Protein AF-M3GSP9-F1 (afdb_monomer)

Sequence (242 aa):
MKAAGYDTSGLEKFVNDYRNQSKPGYGNSNQTGSPIVVTGSRTQTLGERASSIFGSVVDGAKGLWNRATGGTSSHSPIELVFKPKSSGYTDANGNYYEQFGGKVQVVDINSDANPTYWNDKKFNQHHGGENYKADISAKGGSYGPGVPFKVLKAGLEEGFGGVVVVAPNGDESKGIKIGHFTRINSTIYNAVKSGILLPAGTPLGFADSKIGYSSGPHFHIVKDKKAGDSNNEQNLKWLQGE

Foldseek 3Di:
DDDDDDDCVVVVVVVCCVVPPPDPPDDDPPDPPDDPPPPPDDPDDPVVVPPPPDDDDDPVVVVVCCVVLPHDDPDDWDKAWFDAPDQFDADPVRDTFGADTDIATADADPDDFDLCQLVPDDFDQDVPRAQLKGKAALPPAAWFASAWWAWQDFAQDAQFGTKTWIFFVDNLQLIKIKGQFNYAYNSSHSRNVVRDTDGRRHGGGGRQFDHGRDPTRIIMMAHPPPRPPDGRVSNSVVSSRD

Radius of gyration: 25.09 Å; Cα contacts (8 Å, |Δi|>4): 464; chains: 1; bounding box: 82×39×74 Å

Structure (mmCIF, N/CA/C/O backbone):
data_AF-M3GSP9-F1
#
_entry.id   AF-M3GSP9-F1
#
loop_
_atom_site.group_PDB
_atom_site.id
_atom_site.type_symbol
_atom_site.label_atom_id
_atom_site.label_alt_id
_atom_site.label_comp_id
_atom_site.label_asym_id
_atom_site.label_entity_id
_atom_site.label_seq_id
_atom_site.pdbx_PDB_ins_code
_atom_site.Cartn_x
_atom_site.Cartn_y
_atom_site.Cartn_z
_atom_site.occupancy
_atom_site.B_iso_or_equiv
_atom_site.auth_seq_id
_atom_site.auth_comp_id
_atom_site.auth_asym_id
_atom_site.auth_atom_id
_atom_site.pdbx_PDB_model_num
ATOM 1 N N . MET A 1 1 ? -38.233 -23.448 55.448 1.00 39.53 1 MET A N 1
ATOM 2 C CA . MET A 1 1 ? -37.354 -23.046 54.328 1.00 39.53 1 MET A CA 1
ATOM 3 C C . MET A 1 1 ? -38.004 -21.855 53.636 1.00 39.53 1 MET A C 1
ATOM 5 O O . MET A 1 1 ? -39.175 -21.958 53.303 1.00 39.53 1 MET A O 1
ATOM 9 N N . LYS A 1 2 ? -37.319 -20.709 53.516 1.00 37.47 2 LYS A N 1
ATOM 10 C CA . LYS A 1 2 ? -37.834 -19.527 52.799 1.00 37.47 2 LYS A CA 1
ATOM 11 C C . LYS A 1 2 ? -37.430 -19.644 51.327 1.00 37.47 2 LYS A C 1
ATOM 13 O O . LYS A 1 2 ? -36.242 -19.762 51.049 1.00 37.47 2 LYS A O 1
ATOM 18 N N . ALA A 1 3 ? -38.402 -19.644 50.417 1.00 43.59 3 ALA A N 1
ATOM 19 C CA . ALA A 1 3 ? -38.151 -19.577 48.981 1.00 43.59 3 ALA A CA 1
ATOM 20 C C . ALA A 1 3 ? -37.688 -18.157 48.618 1.00 43.59 3 ALA A C 1
ATOM 22 O O . ALA A 1 3 ? -38.377 -17.184 48.924 1.00 43.59 3 ALA A O 1
ATOM 23 N N . ALA A 1 4 ? -36.509 -18.038 48.010 1.00 47.56 4 ALA A N 1
ATOM 24 C CA . ALA A 1 4 ? -36.016 -16.789 47.446 1.00 47.56 4 ALA A CA 1
ATOM 25 C C . ALA A 1 4 ? -36.746 -16.536 46.118 1.00 47.56 4 ALA A C 1
ATOM 27 O O . ALA A 1 4 ? -36.418 -17.141 45.100 1.00 47.56 4 ALA A O 1
ATOM 28 N N . GLY A 1 5 ? -37.786 -15.701 46.146 1.00 51.12 5 GLY A N 1
ATOM 29 C CA . GLY A 1 5 ? -38.430 -15.202 44.933 1.00 51.12 5 GLY A CA 1
ATOM 30 C C . GLY A 1 5 ? -37.536 -14.152 44.280 1.00 51.12 5 GLY A C 1
ATOM 31 O O . GLY A 1 5 ? -37.205 -13.153 44.914 1.00 51.12 5 GLY A O 1
ATOM 32 N N . TYR A 1 6 ? -37.117 -14.395 43.040 1.00 50.81 6 TYR A N 1
ATOM 33 C CA . TYR A 1 6 ? -36.438 -13.394 42.222 1.00 50.81 6 TYR A CA 1
ATOM 34 C C . TYR A 1 6 ? -37.451 -12.328 41.782 1.00 50.81 6 TYR A C 1
ATOM 36 O O . TYR A 1 6 ? -38.537 -12.664 41.313 1.00 50.81 6 TYR A O 1
ATOM 44 N N . ASP A 1 7 ? -37.097 -11.054 41.940 1.00 57.03 7 ASP A N 1
ATOM 45 C CA . ASP A 1 7 ? -37.902 -9.910 41.508 1.00 57.03 7 ASP A CA 1
ATOM 46 C C . ASP A 1 7 ? -37.868 -9.783 39.973 1.00 57.03 7 ASP A C 1
ATOM 48 O O . ASP A 1 7 ? -36.855 -9.404 39.383 1.00 57.03 7 ASP A O 1
ATOM 52 N N . THR A 1 8 ? -38.972 -10.139 39.310 1.00 54.66 8 THR A N 1
ATOM 53 C CA . THR A 1 8 ? -39.138 -10.060 37.848 1.00 54.66 8 THR A CA 1
ATOM 54 C C . THR A 1 8 ? -39.720 -8.725 37.378 1.00 54.66 8 THR A C 1
ATOM 56 O O . THR A 1 8 ? -39.899 -8.531 36.172 1.00 54.66 8 THR A O 1
ATOM 59 N N . SER A 1 9 ? -39.982 -7.777 38.288 1.00 56.78 9 SER A N 1
ATOM 60 C CA . SER A 1 9 ? -40.656 -6.509 37.969 1.00 56.78 9 SER A CA 1
ATOM 61 C C . SER A 1 9 ? -39.898 -5.672 36.931 1.00 56.78 9 SER A C 1
ATOM 63 O O . SER A 1 9 ? -40.511 -5.024 36.080 1.00 56.78 9 SER A O 1
ATOM 65 N N . GLY A 1 10 ? -38.562 -5.747 36.922 1.00 59.78 10 GLY A N 1
ATOM 66 C CA . GLY A 1 10 ? -37.721 -5.081 35.923 1.00 59.78 10 GLY A CA 1
ATOM 67 C C . GLY A 1 10 ? -37.901 -5.624 34.499 1.00 59.78 10 GLY A C 1
ATOM 68 O O . GLY A 1 10 ? -37.885 -4.851 33.540 1.00 59.78 10 GLY A O 1
ATOM 69 N N . LEU A 1 11 ? -38.130 -6.934 34.351 1.00 56.22 11 LEU A N 1
ATOM 70 C CA . LEU A 1 11 ? -38.358 -7.580 33.052 1.00 56.22 11 LEU A CA 1
ATOM 71 C C . LEU A 1 11 ? -39.763 -7.285 32.522 1.00 56.22 11 LEU A C 1
ATOM 73 O O . LEU A 1 11 ? -39.928 -6.971 31.344 1.00 56.22 11 LEU A O 1
ATOM 77 N N . GLU A 1 12 ? -40.770 -7.325 33.392 1.00 54.41 12 GLU A N 1
ATOM 78 C CA . GLU A 1 12 ? -42.150 -7.002 33.020 1.00 54.41 12 GLU A CA 1
A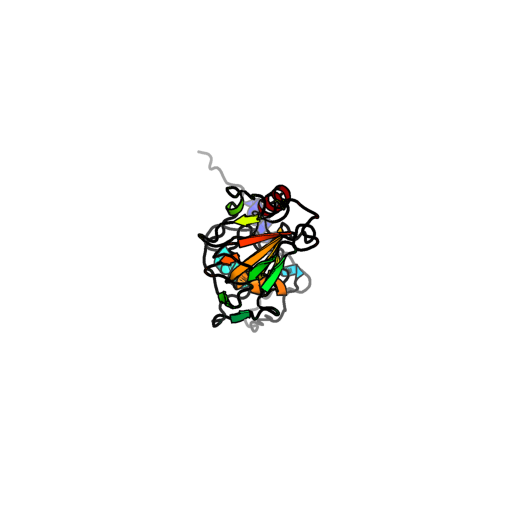TOM 79 C C . GLU A 1 12 ? -42.296 -5.534 32.612 1.00 54.41 12 GLU A C 1
ATOM 81 O O . GLU A 1 12 ? -42.949 -5.227 31.611 1.00 54.41 12 GLU A O 1
ATOM 86 N N . LYS A 1 13 ? -41.615 -4.626 33.322 1.00 54.72 13 LYS A N 1
ATOM 87 C CA . LYS A 1 13 ? -41.572 -3.207 32.964 1.00 54.72 13 LYS A CA 1
ATOM 88 C C . LYS A 1 13 ? -40.898 -2.984 31.608 1.00 54.72 13 LYS A C 1
ATOM 90 O O . LYS A 1 13 ? -41.432 -2.242 30.792 1.00 54.72 13 LYS A O 1
ATOM 95 N N . PHE A 1 14 ? -39.783 -3.662 31.329 1.00 58.56 14 PHE A N 1
ATOM 96 C CA . PHE A 1 14 ? -39.099 -3.563 30.035 1.00 58.56 14 PHE A CA 1
ATOM 97 C C . PHE A 1 14 ? -39.974 -4.048 28.867 1.00 58.56 14 PHE A C 1
ATOM 99 O O . PHE A 1 14 ? -40.063 -3.380 27.837 1.00 58.56 14 PHE A O 1
ATOM 106 N N . VAL A 1 15 ? -40.664 -5.181 29.028 1.00 61.06 15 VAL A N 1
ATOM 107 C CA . VAL A 1 15 ? -41.560 -5.736 27.996 1.00 61.06 15 VAL A CA 1
ATOM 108 C C . VAL A 1 15 ? -42.771 -4.831 27.757 1.00 61.06 15 VAL A C 1
ATOM 110 O O . VAL A 1 15 ? -43.179 -4.640 26.607 1.00 61.06 15 VAL A O 1
ATOM 113 N N . ASN A 1 16 ? -43.330 -4.248 28.819 1.00 57.00 16 ASN A N 1
ATOM 114 C CA . ASN A 1 16 ? -44.443 -3.308 28.707 1.00 57.00 16 ASN A CA 1
ATOM 115 C C . ASN A 1 16 ? -44.016 -1.989 28.054 1.00 57.00 16 ASN A C 1
ATOM 117 O O . ASN A 1 16 ? -44.705 -1.525 27.147 1.00 57.00 16 ASN A O 1
ATOM 121 N N . ASP A 1 17 ? -42.865 -1.431 28.432 1.00 61.97 17 ASP A N 1
ATOM 122 C CA . ASP A 1 17 ? -42.316 -0.221 27.811 1.00 61.97 17 ASP A CA 1
ATOM 123 C C . ASP A 1 17 ? -41.992 -0.460 26.322 1.00 61.97 17 ASP A C 1
ATOM 125 O O . ASP A 1 17 ? -42.199 0.423 25.493 1.00 61.97 17 ASP A O 1
ATOM 129 N N . TYR A 1 18 ? -41.555 -1.670 25.950 1.00 58.91 18 TYR A N 1
ATOM 130 C CA . TYR A 1 18 ? -41.315 -2.050 24.555 1.00 58.91 18 TYR A CA 1
ATOM 131 C C . TYR A 1 18 ? -42.612 -2.183 23.738 1.00 58.91 18 TYR A C 1
ATOM 133 O O . TYR A 1 18 ? -42.695 -1.650 22.632 1.00 58.91 18 TYR A O 1
ATOM 141 N N . ARG A 1 19 ? -43.649 -2.850 24.271 1.00 56.59 19 ARG A N 1
ATOM 142 C CA . ARG A 1 19 ? -44.959 -2.967 23.593 1.00 56.59 19 ARG A CA 1
ATOM 143 C C . ARG A 1 19 ? -45.682 -1.631 23.459 1.00 56.59 19 ARG A C 1
ATOM 145 O O . ARG A 1 19 ? -46.373 -1.420 22.467 1.00 56.59 19 ARG A O 1
ATOM 152 N N . ASN A 1 20 ? -45.537 -0.754 24.449 1.00 53.97 20 ASN A N 1
ATOM 153 C CA . ASN A 1 20 ? -46.278 0.501 24.530 1.00 53.97 20 ASN A CA 1
ATOM 154 C C . ASN A 1 20 ? -45.524 1.697 23.932 1.00 53.97 20 ASN A C 1
ATOM 156 O O . ASN A 1 20 ? -46.006 2.824 24.029 1.00 53.97 20 ASN A O 1
ATOM 160 N N . GLN A 1 21 ? -44.377 1.487 23.272 1.00 53.28 21 GLN A N 1
ATOM 161 C CA . GLN A 1 21 ? -43.744 2.516 22.444 1.00 53.28 21 GLN A CA 1
ATOM 162 C C . GLN A 1 21 ? -44.578 2.779 21.181 1.00 53.28 21 GLN A C 1
ATOM 164 O O . GLN A 1 21 ? -44.255 2.355 20.072 1.00 53.28 21 GLN A O 1
ATOM 169 N N . SER A 1 22 ? -45.660 3.536 21.341 1.00 46.03 22 SER A N 1
ATOM 170 C CA . SER A 1 22 ? -46.414 4.134 20.247 1.00 46.03 22 SER A CA 1
ATOM 171 C C . SER A 1 22 ? -45.600 5.278 19.635 1.00 46.03 22 SER A C 1
ATOM 173 O O . SER A 1 22 ? -45.752 6.444 20.002 1.00 46.03 22 SER A O 1
ATOM 175 N N . LYS A 1 23 ? -44.697 4.952 18.705 1.00 45.38 23 LYS A N 1
ATOM 176 C CA . LYS A 1 23 ? -44.127 5.945 17.784 1.00 45.38 23 LYS A CA 1
ATOM 177 C C . LYS A 1 23 ? -45.212 6.395 16.793 1.00 45.38 23 LYS A C 1
ATOM 179 O O . LYS A 1 23 ? -46.005 5.555 16.357 1.00 45.38 23 LYS A O 1
ATOM 184 N N . PRO A 1 24 ? -45.238 7.672 16.369 1.00 36.19 24 PRO A N 1
ATOM 185 C CA . PRO A 1 24 ? -46.137 8.114 15.309 1.00 36.19 24 PRO A CA 1
ATOM 186 C C . PRO A 1 24 ? -45.870 7.294 14.038 1.00 36.19 24 PRO A C 1
ATOM 188 O O . PRO A 1 24 ? -44.757 7.311 13.512 1.00 36.19 24 PRO A O 1
ATOM 191 N N . GLY A 1 25 ? -46.875 6.546 13.575 1.00 42.47 25 GLY A N 1
ATOM 192 C CA . GLY A 1 25 ? -46.812 5.757 12.338 1.00 42.47 25 GLY A CA 1
ATOM 193 C C . GLY A 1 25 ? -46.800 4.230 12.486 1.00 42.47 25 GLY A C 1
ATOM 194 O O . GLY A 1 25 ? -46.726 3.552 11.466 1.00 42.47 25 GLY A O 1
ATOM 195 N N . TYR A 1 26 ? -46.908 3.672 13.696 1.00 38.25 26 TYR A N 1
ATOM 196 C CA . TYR A 1 26 ? -47.112 2.229 13.898 1.00 38.25 26 TYR A CA 1
ATOM 197 C C . TYR A 1 26 ? -48.491 1.960 14.512 1.00 38.25 26 TYR A C 1
ATOM 199 O O . TYR A 1 26 ? -48.712 2.184 15.699 1.00 38.25 26 TYR A O 1
ATOM 207 N N . GLY A 1 27 ? -49.434 1.497 13.689 1.00 39.16 27 GLY A N 1
ATOM 208 C CA . GLY A 1 27 ? -50.721 0.982 14.154 1.00 39.16 27 GLY A CA 1
ATOM 209 C C . GLY A 1 27 ? -50.569 -0.449 14.669 1.00 39.16 27 GLY A C 1
ATOM 210 O O . GLY A 1 27 ? -49.966 -1.289 14.002 1.00 39.16 27 GLY A O 1
ATOM 211 N N . ASN A 1 28 ? -51.107 -0.730 15.854 1.00 37.03 28 ASN A N 1
ATOM 212 C CA . ASN A 1 28 ? -51.127 -2.073 16.423 1.00 37.03 28 ASN A CA 1
ATOM 213 C C . ASN A 1 28 ? -52.167 -2.930 15.675 1.00 37.03 28 ASN A C 1
ATOM 215 O O . ASN A 1 28 ? -53.371 -2.713 15.797 1.00 37.03 28 ASN A O 1
ATOM 219 N N . SER A 1 29 ? -51.699 -3.872 14.857 1.00 39.41 29 SER A N 1
ATOM 220 C CA . SER A 1 29 ? -52.535 -4.775 14.061 1.00 39.41 29 SER A CA 1
ATOM 221 C C . SER A 1 29 ? -52.906 -6.014 14.880 1.00 39.41 29 SER A C 1
ATOM 223 O O . SER A 1 29 ? -52.264 -7.054 14.758 1.00 39.41 29 SER A O 1
ATOM 225 N N . ASN A 1 30 ? -53.967 -5.922 15.681 1.00 40.38 30 ASN A N 1
ATOM 226 C CA . ASN A 1 30 ? -54.631 -7.089 16.276 1.00 40.38 30 ASN A CA 1
ATOM 227 C C . ASN A 1 30 ? -56.059 -7.236 15.727 1.00 40.38 30 ASN A C 1
ATOM 229 O O . ASN A 1 30 ? -57.038 -7.253 16.469 1.00 40.38 30 ASN A O 1
ATOM 233 N N . GLN A 1 31 ? -56.181 -7.343 14.402 1.00 34.12 31 GLN A N 1
ATOM 234 C CA . GLN A 1 31 ? -57.407 -7.809 13.757 1.00 34.12 31 GLN A CA 1
ATOM 235 C C . GLN A 1 31 ? -57.098 -9.019 12.878 1.00 34.12 31 GLN A C 1
ATOM 237 O O . GLN A 1 31 ? -56.351 -8.935 11.903 1.00 34.12 31 GLN A O 1
ATOM 242 N N . THR A 1 32 ? -57.685 -10.156 13.243 1.00 35.09 32 THR A N 1
ATOM 243 C CA . THR A 1 32 ? -57.715 -11.367 12.424 1.00 35.09 32 THR A CA 1
ATOM 244 C C . THR A 1 32 ? -58.412 -11.051 11.098 1.00 35.09 32 THR A C 1
ATOM 246 O O . THR A 1 32 ? -59.592 -10.709 11.101 1.00 35.09 32 THR A O 1
ATOM 249 N N . GLY A 1 33 ? -57.687 -11.163 9.978 1.00 40.62 33 GLY A N 1
ATOM 250 C CA . GLY A 1 33 ? -58.240 -11.037 8.620 1.00 40.62 33 GLY A CA 1
ATOM 251 C C . GLY A 1 33 ? -57.699 -9.897 7.744 1.00 40.62 33 GLY A C 1
ATOM 252 O O . GLY A 1 33 ? -58.131 -9.784 6.600 1.00 40.62 33 GLY A O 1
ATOM 253 N N . SER A 1 34 ? -56.753 -9.079 8.211 1.00 29.22 34 SER A N 1
ATOM 254 C CA . SER A 1 34 ? -56.182 -7.991 7.395 1.00 29.22 34 SER A CA 1
ATOM 255 C C . SER A 1 34 ? -54.961 -8.446 6.575 1.00 29.22 34 SER A C 1
ATOM 257 O O . SER A 1 34 ? -54.146 -9.221 7.082 1.00 29.22 34 SER A O 1
ATOM 259 N N . PRO A 1 35 ? -54.793 -7.981 5.318 1.00 31.38 35 PRO A N 1
ATOM 260 C CA . PRO A 1 35 ? -53.670 -8.374 4.472 1.00 31.38 35 PRO A CA 1
ATOM 261 C C . PRO A 1 35 ? -52.340 -7.936 5.090 1.00 31.38 35 PRO A C 1
ATOM 263 O O . PRO A 1 35 ? -52.193 -6.800 5.544 1.00 31.38 35 PRO A O 1
ATOM 266 N N . ILE A 1 36 ? -51.354 -8.837 5.078 1.00 36.28 36 ILE A N 1
ATOM 267 C CA . ILE A 1 36 ? -49.974 -8.525 5.455 1.00 36.28 36 ILE A CA 1
ATOM 268 C C . ILE A 1 36 ? -49.436 -7.532 4.424 1.00 36.28 36 ILE A C 1
ATOM 270 O O . ILE A 1 36 ? -49.021 -7.907 3.328 1.00 36.28 36 ILE A O 1
ATOM 274 N N . VAL A 1 37 ? -49.445 -6.250 4.769 1.00 34.72 37 VAL A N 1
ATOM 275 C CA . VAL A 1 37 ? -48.755 -5.227 3.990 1.00 34.72 37 VAL A CA 1
ATOM 276 C C . VAL A 1 37 ? -47.280 -5.286 4.380 1.00 34.72 37 VAL A C 1
ATOM 278 O O . VAL A 1 37 ? -46.855 -4.685 5.363 1.00 34.72 37 VAL A O 1
ATOM 281 N N . VAL A 1 38 ? -46.481 -6.027 3.609 1.00 37.22 38 VAL A N 1
ATOM 282 C CA . VAL A 1 38 ? -45.020 -5.885 3.635 1.00 37.22 38 VAL A CA 1
ATOM 283 C C . VAL A 1 38 ? -44.674 -4.575 2.928 1.00 37.22 38 VAL A C 1
ATOM 285 O O . VAL A 1 38 ? -44.364 -4.550 1.740 1.00 37.22 38 VAL A O 1
ATOM 288 N N . THR A 1 39 ? -44.715 -3.453 3.645 1.00 34.56 39 THR A N 1
ATOM 289 C CA . THR A 1 39 ? -44.135 -2.183 3.180 1.00 34.56 39 THR A CA 1
ATOM 290 C C . THR A 1 39 ? -42.622 -2.199 3.401 1.00 34.56 39 THR A C 1
ATOM 292 O O . THR A 1 39 ? -42.056 -1.462 4.202 1.00 34.56 39 THR A O 1
ATOM 295 N N . GLY A 1 40 ? -41.948 -3.074 2.657 1.00 35.78 40 GLY A N 1
ATOM 296 C CA . GLY A 1 40 ? -40.494 -3.151 2.553 1.00 35.78 40 GLY A CA 1
ATOM 297 C C . GLY A 1 40 ? -39.963 -2.352 1.365 1.00 35.78 40 GLY A C 1
ATOM 298 O O . GLY A 1 40 ? -39.260 -2.903 0.532 1.00 35.78 40 GLY A O 1
ATOM 299 N N . SER A 1 41 ? -40.298 -1.065 1.264 1.00 42.84 41 SER A N 1
ATOM 300 C CA . SER A 1 41 ? -39.605 -0.138 0.357 1.00 42.84 41 SER A CA 1
ATOM 301 C C . SER A 1 41 ? -39.295 1.156 1.095 1.00 42.84 41 SER A C 1
ATOM 303 O O . SER A 1 41 ? -39.883 2.208 0.855 1.00 42.84 41 SER A O 1
ATOM 305 N N . ARG A 1 42 ? -38.361 1.065 2.039 1.00 38.62 42 ARG A N 1
ATOM 306 C CA . ARG A 1 42 ? -37.621 2.224 2.527 1.00 38.62 42 ARG A CA 1
ATOM 307 C C . ARG A 1 42 ? -36.152 1.984 2.242 1.00 38.62 42 ARG A C 1
ATOM 309 O O . ARG A 1 42 ? -35.512 1.151 2.880 1.00 38.62 42 ARG A O 1
ATOM 316 N N . THR A 1 43 ? -35.629 2.712 1.265 1.00 37.19 43 THR A N 1
ATOM 317 C CA . THR A 1 43 ? -34.193 2.908 1.098 1.00 37.19 43 THR A CA 1
ATOM 318 C C . THR A 1 43 ? -33.668 3.493 2.407 1.00 37.19 43 THR A C 1
ATOM 320 O O . THR A 1 43 ? -33.985 4.630 2.744 1.00 37.19 43 THR A O 1
ATOM 323 N N . GLN A 1 44 ? -32.944 2.691 3.188 1.00 35.53 44 GLN A N 1
ATOM 324 C CA . GLN A 1 44 ? -32.367 3.131 4.459 1.00 35.53 44 GLN A CA 1
ATOM 325 C C . GLN A 1 44 ? -31.395 4.283 4.209 1.00 35.53 44 GLN A C 1
ATOM 327 O O . GLN A 1 44 ? -30.527 4.177 3.335 1.00 35.53 44 GLN A O 1
ATOM 332 N N . THR A 1 45 ? -31.531 5.364 4.972 1.00 46.56 45 THR A N 1
ATOM 333 C CA . THR A 1 45 ? -30.646 6.524 4.847 1.00 46.56 45 THR A CA 1
ATOM 334 C C . THR A 1 45 ? -29.264 6.205 5.427 1.00 46.56 45 THR A C 1
ATOM 336 O O . THR A 1 45 ? -29.125 5.362 6.315 1.00 46.56 45 THR A O 1
ATOM 339 N N . LEU A 1 46 ? -28.215 6.861 4.915 1.00 43.00 46 LEU A N 1
ATOM 340 C CA . LEU A 1 46 ? -26.815 6.603 5.297 1.00 43.00 46 LEU A CA 1
ATOM 341 C C . LEU A 1 46 ? -26.563 6.718 6.814 1.00 43.00 46 LEU A C 1
ATOM 343 O O . LEU A 1 46 ? -25.691 6.030 7.337 1.00 43.00 46 LEU A O 1
ATOM 347 N N . GLY A 1 47 ? -27.356 7.528 7.525 1.00 39.66 47 GLY A N 1
ATOM 348 C CA . GLY A 1 47 ? -27.271 7.690 8.980 1.00 39.66 47 GLY A 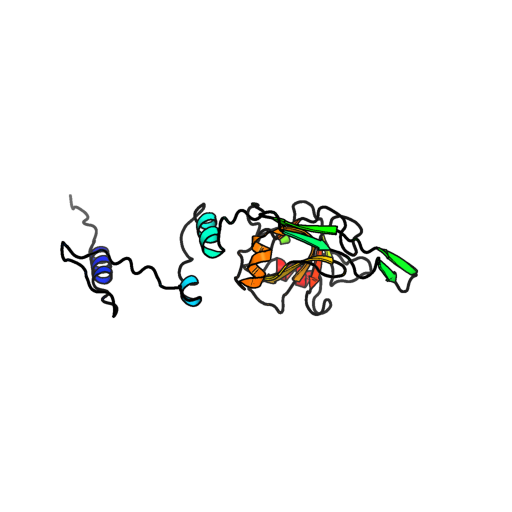CA 1
ATOM 349 C C . GLY A 1 47 ? -27.833 6.513 9.786 1.00 39.66 47 GLY A C 1
ATOM 350 O O . GLY A 1 47 ? -27.317 6.208 10.855 1.00 39.66 47 GLY A O 1
ATOM 351 N N . GLU A 1 48 ? -28.833 5.792 9.272 1.00 42.16 48 GLU A N 1
ATOM 352 C CA . GLU A 1 48 ? -29.482 4.682 9.995 1.00 42.16 48 GLU A CA 1
ATOM 353 C C . GLU A 1 48 ? -28.651 3.388 9.966 1.00 42.16 48 GLU A C 1
ATOM 355 O O . GLU A 1 48 ? -28.827 2.509 10.809 1.00 42.16 48 GLU A O 1
ATOM 360 N N . ARG A 1 49 ? -27.696 3.276 9.033 1.00 48.44 49 ARG A N 1
ATOM 361 C CA . ARG A 1 49 ? -26.785 2.123 8.937 1.00 48.44 49 ARG A CA 1
ATOM 362 C C . ARG A 1 49 ? -25.660 2.148 9.979 1.00 48.44 49 ARG A C 1
ATOM 364 O O . ARG A 1 49 ? -25.078 1.103 10.253 1.00 48.44 49 ARG A O 1
ATOM 371 N N . ALA A 1 50 ? -25.368 3.303 10.579 1.00 44.81 50 ALA A N 1
ATOM 372 C CA . ALA A 1 50 ? -24.233 3.473 11.489 1.00 44.81 50 ALA A CA 1
ATOM 373 C C . ALA A 1 50 ? -24.511 3.017 12.936 1.00 44.81 50 ALA A C 1
ATOM 375 O O . ALA A 1 50 ? -23.580 2.679 13.661 1.00 44.81 50 ALA A O 1
ATOM 376 N N . SER A 1 51 ? -25.774 2.970 13.374 1.00 33.31 51 SER A N 1
ATOM 377 C CA . SER A 1 51 ? -26.107 2.777 14.797 1.00 33.31 51 SER A CA 1
ATOM 378 C C . SER A 1 51 ? -26.290 1.321 15.251 1.00 33.31 51 SER A C 1
ATOM 380 O O . SER A 1 51 ? -26.552 1.100 16.428 1.00 33.31 51 SER A O 1
ATOM 382 N N . SER A 1 52 ? -26.170 0.319 14.371 1.00 40.84 52 SER A N 1
ATOM 383 C CA . SER A 1 52 ? -26.560 -1.074 14.695 1.00 40.84 52 SER A CA 1
ATOM 384 C C . SER A 1 52 ? -25.412 -2.083 14.845 1.00 40.84 52 SER A C 1
ATOM 386 O O . SER A 1 52 ? -25.666 -3.272 15.010 1.00 40.84 52 SER A O 1
ATOM 388 N N . ILE A 1 53 ? -24.151 -1.642 14.806 1.00 45.97 53 ILE A N 1
ATOM 389 C CA . ILE A 1 53 ? -22.986 -2.534 14.627 1.00 45.97 53 ILE A CA 1
ATOM 390 C C . ILE A 1 53 ? -22.219 -2.904 15.904 1.00 45.97 53 ILE A C 1
ATOM 392 O O . ILE A 1 53 ? -21.160 -3.523 15.821 1.00 45.97 53 ILE A O 1
ATOM 396 N N . PHE A 1 54 ? -22.751 -2.615 17.092 1.00 47.44 54 PHE A N 1
ATOM 397 C CA . PHE A 1 54 ? -22.134 -3.076 18.339 1.00 47.44 54 PHE A CA 1
ATOM 398 C C . PHE A 1 54 ? -22.935 -4.220 18.959 1.00 47.44 54 PHE A C 1
ATOM 400 O O . PHE A 1 54 ? -23.882 -4.002 19.708 1.00 47.44 54 PHE A O 1
ATOM 407 N N . GLY A 1 55 ? -22.525 -5.453 18.649 1.00 33.00 55 GLY A N 1
ATOM 408 C CA . GLY A 1 55 ? -22.983 -6.639 19.368 1.00 33.00 55 GLY A CA 1
ATOM 409 C C . GLY A 1 55 ? -22.644 -7.972 18.698 1.00 33.00 55 GLY A C 1
ATOM 410 O O . GLY A 1 55 ? -23.161 -8.279 17.633 1.00 33.00 55 GLY A O 1
ATOM 411 N N . SER A 1 56 ? -21.875 -8.793 19.422 1.00 33.38 56 SER A N 1
ATOM 412 C CA . SER A 1 56 ? -21.809 -10.264 19.349 1.00 33.38 56 SER A CA 1
ATOM 413 C C . SER A 1 56 ? -20.842 -10.946 18.358 1.00 33.38 56 SER A C 1
ATOM 415 O O . SER A 1 56 ? -21.176 -11.238 17.216 1.00 33.38 56 SER A O 1
ATOM 417 N N . VAL A 1 57 ? -19.655 -11.245 18.906 1.00 40.22 57 VAL A N 1
ATOM 418 C CA . VAL A 1 57 ? -18.885 -12.514 18.916 1.00 40.22 57 VAL A CA 1
ATOM 419 C C . VAL A 1 57 ? -18.887 -13.389 17.649 1.00 40.22 57 VAL A C 1
ATOM 421 O O . VAL A 1 57 ? -19.916 -13.909 17.240 1.00 40.22 57 VAL A O 1
ATOM 424 N N . VAL A 1 58 ? -17.666 -13.549 17.112 1.00 45.53 58 VAL A N 1
ATOM 425 C CA . VAL A 1 58 ? -17.070 -14.650 16.320 1.00 45.53 58 VAL A CA 1
ATOM 426 C C . VAL A 1 58 ? -18.049 -15.450 15.438 1.00 45.53 58 VAL A C 1
ATOM 428 O O . VAL A 1 58 ? -18.913 -16.154 15.932 1.00 45.53 58 VAL A O 1
ATOM 431 N N . ASP A 1 59 ? -17.857 -15.331 14.119 1.00 44.47 59 ASP A N 1
ATOM 432 C CA . ASP A 1 59 ? -18.658 -15.818 12.970 1.00 44.47 59 ASP A CA 1
ATOM 433 C C . ASP A 1 59 ? -19.749 -14.872 12.437 1.00 44.47 59 ASP A C 1
ATOM 435 O O . ASP A 1 59 ? -19.925 -14.772 11.219 1.00 44.47 59 ASP A O 1
ATOM 439 N N . GLY A 1 60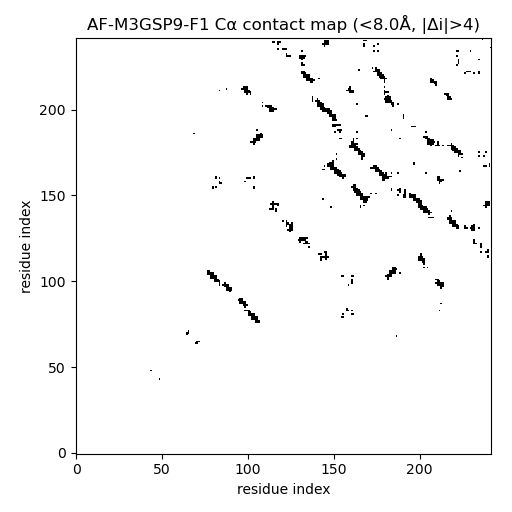 ? -20.392 -14.058 13.281 1.00 43.28 60 GLY A N 1
ATOM 440 C CA . GLY A 1 60 ? -21.411 -13.089 12.830 1.00 43.28 60 GLY A CA 1
ATOM 441 C C . GLY A 1 60 ? -20.864 -11.918 11.994 1.00 43.28 60 GLY A C 1
ATOM 442 O O . GLY A 1 60 ? -21.539 -11.403 11.097 1.00 43.28 60 GLY A O 1
ATOM 443 N N . ALA A 1 61 ? -19.612 -11.519 12.238 1.00 47.97 61 ALA A N 1
ATOM 444 C CA . ALA A 1 61 ? -18.995 -10.368 11.580 1.00 47.97 61 ALA A CA 1
ATOM 445 C C . ALA A 1 61 ? -18.828 -10.573 10.065 1.00 47.97 61 ALA A C 1
ATOM 447 O O . ALA A 1 61 ? -19.153 -9.669 9.302 1.00 47.97 61 ALA A O 1
ATOM 448 N N . LYS A 1 62 ? -18.402 -11.761 9.605 1.00 47.00 62 LYS A N 1
ATOM 449 C CA . LYS A 1 62 ? -18.225 -12.048 8.165 1.00 47.00 62 LYS A CA 1
ATOM 450 C C . LYS A 1 62 ? -19.562 -11.938 7.403 1.00 47.00 62 LYS A C 1
ATOM 452 O O . LYS A 1 62 ? -19.607 -11.379 6.309 1.00 47.00 62 LYS A O 1
ATOM 457 N N . GLY A 1 63 ? -20.670 -12.378 8.010 1.00 43.00 63 GLY A N 1
ATOM 458 C CA . GLY A 1 63 ? -22.018 -12.303 7.425 1.00 43.00 63 GLY A CA 1
ATOM 459 C C . GLY A 1 63 ? -22.627 -10.894 7.404 1.00 43.00 63 GLY A C 1
ATOM 460 O O . GLY A 1 63 ? -23.256 -10.504 6.419 1.00 43.00 63 GLY A O 1
ATOM 461 N N . LEU A 1 64 ? -22.414 -10.102 8.459 1.00 56.25 64 LEU A N 1
ATOM 462 C CA . LEU A 1 64 ? -22.884 -8.713 8.523 1.00 56.25 64 LEU A CA 1
ATOM 463 C C . LEU A 1 64 ? -22.041 -7.772 7.654 1.00 56.25 64 LEU A C 1
ATOM 465 O O . LEU A 1 64 ? -22.603 -6.873 7.032 1.00 56.25 64 LEU A O 1
ATOM 469 N N . TRP A 1 65 ? -20.733 -8.022 7.524 1.00 53.09 65 TRP A N 1
ATOM 470 C CA . TRP A 1 65 ? -19.867 -7.333 6.562 1.00 53.09 65 TRP A CA 1
ATOM 471 C C . TRP A 1 65 ? -20.309 -7.594 5.128 1.00 53.09 65 TRP A C 1
ATOM 473 O O . TRP A 1 65 ? -20.576 -6.638 4.407 1.00 53.09 65 TRP A O 1
ATOM 483 N N . ASN A 1 66 ? -20.526 -8.860 4.757 1.00 48.97 66 ASN A N 1
ATOM 484 C CA . ASN A 1 66 ? -21.119 -9.204 3.466 1.00 48.97 66 ASN A CA 1
ATOM 485 C C . ASN A 1 66 ? -22.480 -8.514 3.259 1.00 48.97 66 ASN A C 1
ATOM 487 O O . ASN A 1 66 ? -22.817 -8.127 2.150 1.00 48.97 66 ASN A O 1
ATOM 491 N N . ARG A 1 67 ? -23.278 -8.265 4.299 1.00 51.19 67 ARG A N 1
ATOM 492 C CA . ARG A 1 67 ? -24.531 -7.506 4.146 1.00 51.19 67 ARG A CA 1
ATOM 493 C C . ARG A 1 67 ? -24.322 -5.987 4.018 1.00 51.19 67 ARG A C 1
ATOM 495 O O . ARG A 1 67 ? -25.089 -5.337 3.311 1.00 51.19 67 ARG A O 1
ATOM 502 N N . ALA A 1 68 ? -23.311 -5.419 4.671 1.00 52.31 68 ALA A N 1
ATOM 503 C CA . ALA A 1 68 ? -23.039 -3.980 4.683 1.00 52.31 68 ALA A CA 1
ATOM 504 C C . ALA A 1 68 ? -22.277 -3.487 3.439 1.00 52.31 68 ALA A C 1
ATOM 506 O O . ALA A 1 68 ? -22.531 -2.374 2.979 1.00 52.31 68 ALA A O 1
ATOM 507 N N . THR A 1 69 ? -21.383 -4.306 2.875 1.00 54.47 69 THR A N 1
ATOM 508 C CA . THR A 1 69 ? -20.555 -3.961 1.703 1.00 54.47 69 THR A CA 1
ATOM 509 C C . THR A 1 69 ? -21.050 -4.564 0.387 1.00 54.47 69 THR A C 1
ATOM 511 O O . THR A 1 69 ? -20.476 -4.272 -0.660 1.00 54.47 69 THR A O 1
ATOM 514 N N . GLY A 1 70 ? -22.134 -5.349 0.407 1.00 44.41 70 GLY A N 1
ATOM 515 C CA . GLY A 1 70 ? -22.689 -5.984 -0.792 1.00 44.41 70 GLY A CA 1
ATOM 516 C C . GLY A 1 70 ? -21.961 -7.282 -1.144 1.00 44.41 70 GLY A C 1
ATOM 517 O O . GLY A 1 70 ? -21.138 -7.342 -2.051 1.00 44.41 70 GLY A O 1
ATOM 518 N N . GLY A 1 71 ? -22.271 -8.332 -0.399 1.00 44.34 71 GLY A N 1
ATOM 519 C CA . GLY A 1 71 ? -21.706 -9.662 -0.507 1.00 44.34 71 GLY A CA 1
ATOM 520 C C . GLY A 1 71 ? -22.317 -10.439 -1.662 1.00 44.34 71 GLY A C 1
ATOM 521 O O . GLY A 1 71 ? -23.513 -10.355 -1.944 1.00 44.34 71 GLY A O 1
ATOM 522 N N . THR A 1 72 ? -21.459 -11.236 -2.295 1.00 40.84 72 THR A N 1
ATOM 523 C CA . THR A 1 72 ? -21.749 -12.184 -3.378 1.00 40.84 72 THR A CA 1
ATOM 524 C C . THR A 1 72 ? -22.317 -11.562 -4.646 1.00 40.84 72 THR A C 1
ATOM 526 O O . THR A 1 72 ? -23.409 -11.869 -5.104 1.00 40.84 72 THR A O 1
ATOM 529 N N . SER A 1 73 ? -21.502 -10.743 -5.293 1.00 41.72 73 SER A N 1
ATOM 530 C CA . SER A 1 73 ? -21.473 -10.783 -6.750 1.00 41.72 73 SER A CA 1
ATOM 531 C C . SER A 1 73 ? -20.284 -11.655 -7.126 1.00 41.72 73 SER A C 1
ATOM 533 O O . SER A 1 73 ? -19.163 -11.356 -6.716 1.00 41.72 73 SER A O 1
ATOM 535 N N . SER A 1 74 ? -20.541 -12.745 -7.848 1.00 42.88 74 SER A N 1
ATOM 536 C CA . SER A 1 74 ? -19.536 -13.475 -8.620 1.00 42.88 74 SER A CA 1
ATOM 537 C C . SER A 1 74 ? -18.847 -12.470 -9.548 1.00 42.88 74 SER A C 1
ATOM 539 O O . SER A 1 74 ? -19.295 -12.218 -10.661 1.00 42.88 74 SER A O 1
ATOM 541 N N . HIS A 1 75 ? -17.826 -11.782 -9.046 1.00 52.56 75 HIS A N 1
ATOM 542 C CA . HIS A 1 75 ? -17.030 -10.876 -9.849 1.00 52.56 75 HIS A CA 1
ATOM 543 C C . HIS A 1 75 ? -15.887 -11.704 -10.393 1.00 52.56 75 HIS A C 1
ATOM 545 O O . HIS A 1 75 ? -14.998 -12.126 -9.651 1.00 52.56 75 HIS A O 1
ATOM 551 N N . SER A 1 76 ? -15.907 -11.928 -11.704 1.00 59.41 76 SER A N 1
ATOM 552 C CA . SER A 1 76 ? -14.670 -12.192 -12.422 1.00 59.41 76 SER A CA 1
ATOM 553 C C . SER A 1 76 ? -13.616 -11.179 -11.948 1.00 59.41 76 SER A C 1
ATOM 555 O O . SER A 1 76 ? -13.960 -10.001 -11.788 1.00 59.41 76 SER A O 1
ATOM 557 N N . PRO A 1 77 ? -12.371 -11.612 -11.684 1.00 74.44 77 PRO A N 1
ATOM 558 C CA . PRO A 1 77 ? -11.306 -10.711 -11.270 1.00 74.44 77 PRO A CA 1
ATOM 559 C C . PRO A 1 77 ? -11.268 -9.477 -12.173 1.00 74.44 77 PRO A C 1
ATOM 561 O O . PRO A 1 77 ? -11.228 -9.613 -13.398 1.00 74.44 77 PRO A O 1
ATOM 564 N N . ILE A 1 78 ? -11.298 -8.277 -11.589 1.00 90.69 78 ILE A N 1
ATOM 565 C CA . ILE A 1 78 ? -11.095 -7.063 -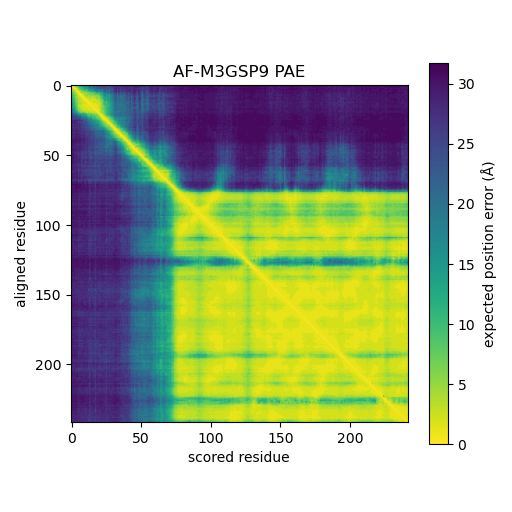12.386 1.00 90.69 78 ILE A CA 1
ATOM 566 C C . ILE A 1 78 ? -9.604 -7.011 -12.691 1.00 90.69 78 ILE A C 1
ATOM 568 O O . ILE A 1 78 ? -8.786 -6.950 -11.776 1.00 90.69 78 ILE A O 1
ATOM 572 N N . GLU A 1 79 ? -9.238 -7.037 -13.965 1.00 95.06 79 GLU A N 1
ATOM 573 C CA . GLU A 1 79 ? -7.849 -6.885 -14.379 1.00 95.06 79 GLU A CA 1
ATOM 574 C C . GLU A 1 79 ? -7.579 -5.428 -14.759 1.00 95.06 79 GLU A C 1
ATOM 576 O O . GLU A 1 79 ? -8.177 -4.882 -15.686 1.00 95.06 79 GLU A O 1
ATOM 581 N N . LEU A 1 80 ? -6.660 -4.792 -14.038 1.00 95.00 80 LEU A N 1
ATOM 582 C CA . LEU A 1 80 ? -6.144 -3.470 -14.356 1.00 95.00 80 LEU A CA 1
ATOM 583 C C . LEU A 1 80 ? -4.781 -3.642 -15.026 1.00 95.00 80 LEU A C 1
ATOM 585 O O . LEU A 1 80 ? -3.877 -4.252 -14.460 1.00 95.00 80 LEU A O 1
ATOM 589 N N . VAL A 1 81 ? -4.611 -3.094 -16.227 1.00 96.94 81 VAL A N 1
ATOM 590 C CA . VAL A 1 81 ? -3.329 -3.162 -16.940 1.00 96.94 81 VAL A CA 1
ATOM 591 C C . VAL A 1 81 ? -2.563 -1.866 -16.717 1.00 96.94 81 VAL A C 1
ATOM 593 O O . VAL A 1 81 ? -2.945 -0.811 -17.224 1.00 96.94 81 VAL A O 1
ATOM 596 N N . PHE A 1 82 ? -1.462 -1.950 -15.977 1.00 96.69 82 PHE A N 1
ATOM 597 C CA . PHE A 1 82 ? -0.520 -0.857 -15.817 1.00 96.69 82 PHE A CA 1
ATOM 598 C C . PHE A 1 82 ? 0.400 -0.767 -17.032 1.00 96.69 82 PHE A C 1
ATOM 600 O O . PHE A 1 82 ? 1.226 -1.649 -17.276 1.00 96.69 82 PHE A O 1
ATOM 607 N N . LYS A 1 83 ? 0.249 0.322 -17.786 1.00 96.56 83 LYS A N 1
ATOM 608 C CA . LYS A 1 83 ? 1.127 0.695 -18.896 1.00 96.56 83 LYS A CA 1
ATOM 609 C C . LYS A 1 83 ? 1.827 1.997 -18.507 1.00 96.56 83 LYS A C 1
ATOM 611 O O . LYS A 1 83 ? 1.155 3.031 -18.522 1.00 96.56 83 LYS A O 1
ATOM 616 N N . PRO A 1 84 ? 3.105 1.952 -18.096 1.00 92.69 84 PRO A N 1
ATOM 617 C CA . PRO A 1 84 ? 3.805 3.146 -17.657 1.00 92.69 84 PRO A CA 1
ATOM 618 C C . PRO A 1 84 ? 3.969 4.117 -18.829 1.00 92.69 84 PRO A C 1
ATOM 620 O O . PRO A 1 84 ? 4.035 3.707 -19.991 1.00 92.69 84 PRO A O 1
ATOM 623 N N . LYS A 1 85 ? 3.995 5.415 -18.525 1.00 93.44 85 LYS A N 1
ATOM 624 C CA . LYS A 1 85 ? 4.124 6.470 -19.542 1.00 93.44 85 LYS A CA 1
ATOM 625 C C . LYS A 1 85 ? 5.544 6.565 -20.090 1.00 93.44 85 LYS A C 1
ATOM 627 O O . LYS A 1 85 ? 5.720 6.971 -21.236 1.00 93.44 85 LYS A O 1
ATOM 632 N N . SER A 1 86 ? 6.535 6.193 -19.286 1.00 92.12 86 SER A N 1
ATOM 633 C CA . SER A 1 86 ? 7.922 6.010 -19.705 1.00 92.12 86 SER A CA 1
ATOM 634 C C . SER A 1 86 ? 8.395 4.602 -19.353 1.00 92.12 86 SER A C 1
ATOM 636 O O . SER A 1 86 ? 7.863 3.953 -18.458 1.00 92.12 86 SER A O 1
ATOM 638 N N . SER A 1 87 ? 9.409 4.111 -20.063 1.00 90.06 87 SER A N 1
ATOM 639 C CA . SER A 1 87 ? 10.082 2.857 -19.702 1.00 90.06 87 SER A CA 1
ATOM 640 C C . SER A 1 87 ? 10.974 2.999 -18.469 1.00 90.06 87 SER A C 1
ATOM 642 O O . SER A 1 87 ? 11.454 1.998 -17.954 1.00 90.06 87 SER A O 1
ATOM 644 N N . GLY A 1 88 ? 11.234 4.223 -18.010 1.00 92.44 88 GLY A N 1
ATOM 645 C CA . GLY A 1 88 ? 12.118 4.504 -16.891 1.00 92.44 88 GLY A CA 1
ATOM 646 C C . GLY A 1 88 ? 12.555 5.965 -16.829 1.00 92.44 88 GLY A C 1
ATOM 647 O O . GLY A 1 88 ? 12.049 6.802 -17.585 1.00 92.44 88 GLY A O 1
ATOM 648 N N . TYR A 1 89 ? 13.528 6.254 -15.967 1.00 91.19 89 TYR A N 1
ATOM 649 C CA . TYR A 1 89 ? 14.271 7.518 -15.952 1.00 91.19 89 TYR A CA 1
ATOM 650 C C . TYR A 1 89 ? 15.750 7.283 -15.636 1.00 91.19 89 TYR A C 1
ATOM 652 O O . TYR A 1 89 ? 16.118 6.263 -15.059 1.00 91.19 89 TYR A O 1
ATOM 660 N N . THR A 1 90 ? 16.593 8.250 -15.991 1.00 91.56 90 THR A N 1
ATOM 661 C CA . THR A 1 90 ? 17.996 8.300 -15.569 1.00 91.56 90 THR A CA 1
ATOM 662 C C . THR A 1 90 ? 18.147 9.395 -14.518 1.00 91.56 90 THR A C 1
ATOM 664 O O . THR A 1 90 ? 17.676 10.512 -14.735 1.00 91.56 90 THR A O 1
ATOM 667 N N . ASP A 1 91 ? 18.741 9.081 -13.367 1.00 87.19 91 ASP A N 1
ATOM 668 C CA . ASP A 1 91 ? 19.007 10.083 -12.329 1.00 87.19 91 ASP A CA 1
ATOM 669 C C . ASP A 1 91 ? 20.183 11.008 -12.700 1.00 87.19 91 ASP A C 1
ATOM 671 O O . ASP A 1 91 ? 20.868 10.825 -13.708 1.00 87.19 91 ASP A O 1
ATOM 675 N N . ALA A 1 92 ? 20.440 12.018 -11.865 1.00 87.94 92 ALA A N 1
ATOM 676 C CA . ALA A 1 92 ? 21.536 12.969 -12.070 1.00 87.94 92 ALA A CA 1
ATOM 677 C C . ALA A 1 92 ? 22.939 12.325 -12.033 1.00 87.94 92 ALA A C 1
ATOM 679 O O . ALA A 1 92 ? 23.897 12.935 -12.499 1.00 87.94 92 ALA A O 1
ATOM 680 N N . ASN A 1 93 ? 23.058 11.103 -11.503 1.00 89.00 93 ASN A N 1
ATOM 681 C CA . ASN A 1 93 ? 24.306 10.345 -11.430 1.00 89.00 93 ASN A CA 1
ATOM 682 C C . ASN A 1 93 ? 24.474 9.385 -12.622 1.00 89.00 93 ASN A C 1
ATOM 684 O O . ASN A 1 93 ? 25.453 8.645 -12.675 1.00 89.00 93 ASN A O 1
ATOM 688 N N . GLY A 1 94 ? 23.534 9.380 -13.574 1.00 90.62 94 GLY A N 1
ATOM 689 C CA . GLY A 1 94 ? 23.568 8.501 -14.740 1.00 90.62 94 GLY A CA 1
ATOM 690 C C . GLY A 1 94 ? 23.009 7.097 -14.491 1.00 90.62 94 GLY A C 1
ATOM 691 O O . GLY A 1 94 ? 23.074 6.263 -15.394 1.00 90.62 94 GLY A O 1
ATOM 692 N N . ASN A 1 95 ? 22.434 6.813 -13.317 1.00 89.19 95 ASN A N 1
ATOM 693 C CA . ASN A 1 95 ? 21.819 5.513 -13.053 1.00 89.19 95 ASN A CA 1
ATOM 694 C C . ASN A 1 95 ? 20.447 5.442 -13.722 1.00 89.19 95 ASN A C 1
ATOM 696 O O . ASN A 1 95 ? 19.605 6.317 -13.514 1.00 89.19 95 ASN A O 1
ATOM 700 N N . TYR A 1 96 ? 20.211 4.388 -14.501 1.00 90.44 96 TYR A N 1
ATOM 701 C CA . TYR A 1 96 ? 18.915 4.128 -15.118 1.00 90.44 96 TYR A CA 1
ATOM 702 C C . TYR A 1 96 ? 18.021 3.293 -14.197 1.00 90.44 96 TYR A C 1
ATOM 704 O O . TYR A 1 96 ? 18.420 2.230 -13.721 1.00 90.44 96 TYR A O 1
ATOM 712 N N . TYR A 1 97 ? 16.793 3.761 -14.000 1.00 89.25 97 TYR A N 1
ATOM 713 C CA . TYR A 1 97 ? 15.742 3.089 -13.250 1.00 89.25 97 TYR A CA 1
ATOM 714 C C . TYR A 1 97 ? 14.633 2.706 -14.216 1.00 89.25 97 TYR A C 1
ATOM 716 O O . TYR A 1 97 ? 13.917 3.565 -14.731 1.00 89.25 97 TYR A O 1
ATOM 724 N N . GLU A 1 98 ? 14.501 1.407 -14.462 1.00 93.56 98 GLU A N 1
ATOM 725 C CA . GLU A 1 98 ? 13.447 0.853 -15.305 1.00 93.56 98 GLU A CA 1
ATOM 726 C C . GLU A 1 98 ? 12.092 0.885 -14.585 1.00 93.56 98 GLU A C 1
ATOM 728 O O . GLU A 1 98 ? 11.989 0.640 -13.378 1.00 93.56 98 GLU A O 1
ATOM 733 N N . GLN A 1 99 ? 11.040 1.169 -15.346 1.00 94.50 99 GLN A N 1
ATOM 734 C CA . GLN A 1 99 ? 9.661 1.157 -14.900 1.00 94.50 99 GLN A CA 1
ATOM 735 C C . GLN A 1 99 ? 8.903 0.011 -15.567 1.00 94.50 99 GLN A C 1
ATOM 737 O O . GLN A 1 99 ? 8.662 0.002 -16.774 1.00 94.50 99 GLN A O 1
ATOM 742 N N . PHE A 1 100 ? 8.464 -0.946 -14.757 1.00 96.12 100 PHE A N 1
ATOM 743 C CA . PHE A 1 100 ? 7.823 -2.158 -15.246 1.00 96.12 100 PHE A CA 1
ATOM 744 C C . PHE A 1 100 ? 6.308 -1.973 -15.386 1.00 96.12 100 PHE A C 1
ATOM 746 O O . PHE A 1 100 ? 5.610 -1.630 -14.428 1.00 96.12 100 PHE A O 1
ATOM 753 N N . GLY A 1 101 ? 5.781 -2.242 -16.581 1.00 96.00 101 GLY A N 1
ATOM 754 C CA . GLY A 1 101 ? 4.350 -2.477 -16.778 1.00 96.00 101 GLY A CA 1
ATOM 755 C C . GLY A 1 101 ? 3.907 -3.812 -16.179 1.00 96.00 101 GLY A C 1
ATOM 756 O O . GLY A 1 101 ? 4.729 -4.658 -15.832 1.00 96.00 101 GLY A O 1
ATOM 757 N N . GLY A 1 102 ? 2.600 -4.026 -16.060 1.00 95.19 102 GLY A N 1
ATOM 758 C CA . GLY A 1 102 ? 2.093 -5.281 -15.511 1.00 95.19 102 GLY A CA 1
ATOM 759 C C . GLY A 1 102 ? 0.587 -5.317 -15.325 1.00 95.19 102 GLY A C 1
ATOM 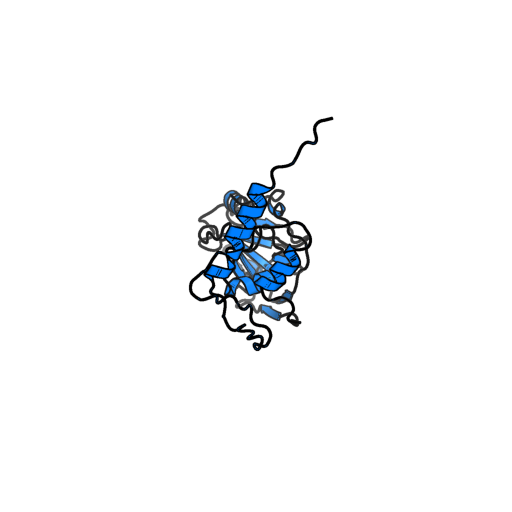760 O O . GLY A 1 102 ? -0.121 -4.347 -15.592 1.00 95.19 102 GLY A O 1
ATOM 761 N N . LYS A 1 103 ? 0.092 -6.461 -14.861 1.00 96.75 103 LYS A N 1
ATOM 762 C CA . LYS A 1 103 ? -1.314 -6.653 -14.504 1.00 96.75 103 LYS A CA 1
ATOM 763 C C . LYS A 1 103 ? -1.478 -6.524 -12.995 1.00 96.75 103 LYS A C 1
ATOM 765 O O . LYS A 1 103 ? -0.692 -7.086 -12.238 1.00 96.75 103 LYS A O 1
ATOM 770 N N . VAL A 1 104 ? -2.525 -5.823 -12.582 1.00 97.38 104 VAL A N 1
ATOM 771 C CA . VAL A 1 104 ? -2.986 -5.753 -11.198 1.00 97.38 104 VAL A CA 1
ATOM 772 C C . VAL A 1 104 ? -4.385 -6.341 -11.149 1.00 97.38 104 VAL A C 1
ATOM 774 O O . VAL A 1 104 ? -5.294 -5.832 -11.800 1.00 97.38 104 VAL A O 1
ATOM 777 N N . GLN A 1 105 ? -4.563 -7.424 -10.402 1.00 97.38 105 GLN A N 1
ATOM 778 C CA . GLN A 1 105 ? -5.861 -8.080 -10.277 1.00 97.38 105 GLN A CA 1
ATOM 779 C C . GLN A 1 105 ? -6.585 -7.583 -9.029 1.00 97.38 105 GLN A C 1
ATOM 781 O O . GLN A 1 105 ? -6.027 -7.579 -7.935 1.00 97.38 105 GLN A O 1
ATOM 786 N N . VAL A 1 106 ? -7.847 -7.203 -9.170 1.00 95.88 106 VAL A N 1
ATOM 787 C CA . VAL A 1 106 ? -8.741 -7.009 -8.032 1.00 95.88 106 VAL A CA 1
ATOM 788 C C . VAL A 1 106 ? -9.452 -8.328 -7.782 1.00 95.88 106 VAL A C 1
ATOM 790 O O . VAL A 1 106 ? -10.198 -8.809 -8.638 1.00 95.88 106 VAL A O 1
ATOM 793 N N . VAL A 1 107 ? -9.189 -8.920 -6.623 1.00 93.75 107 VAL A N 1
ATOM 794 C CA . VAL A 1 107 ? -9.654 -10.262 -6.256 1.00 93.75 107 VAL A CA 1
ATOM 795 C C . VAL A 1 107 ? -10.188 -10.264 -4.837 1.00 93.75 107 VAL A C 1
ATOM 797 O O . VAL A 1 107 ? -9.789 -9.439 -4.016 1.00 93.75 107 VAL A O 1
ATOM 800 N N . ASP A 1 108 ? -11.067 -11.212 -4.538 1.00 90.81 108 ASP A N 1
ATOM 801 C CA . ASP A 1 108 ? -11.469 -11.457 -3.161 1.00 90.81 108 ASP A CA 1
ATOM 802 C C . ASP A 1 108 ? -10.310 -12.106 -2.388 1.00 90.81 108 ASP A C 1
ATOM 804 O O . ASP A 1 108 ? -9.744 -13.115 -2.819 1.00 90.81 108 ASP A O 1
ATOM 808 N N . ILE A 1 109 ? -9.916 -11.493 -1.271 1.00 88.81 109 ILE A N 1
ATOM 809 C CA . ILE A 1 109 ? -8.817 -11.961 -0.420 1.00 88.81 109 ILE A CA 1
ATOM 810 C C . ILE A 1 109 ? -9.397 -12.299 0.948 1.00 88.81 109 ILE A C 1
ATOM 812 O O . ILE A 1 109 ? -9.616 -11.423 1.783 1.00 88.81 109 ILE A O 1
ATOM 816 N N . ASN A 1 110 ? -9.588 -13.597 1.171 1.00 82.44 110 ASN A N 1
ATOM 817 C CA . ASN A 1 110 ? -10.199 -14.166 2.372 1.00 82.44 110 ASN A CA 1
ATOM 818 C C . ASN A 1 110 ? -9.173 -14.497 3.469 1.00 82.44 110 ASN A C 1
ATOM 820 O O . ASN A 1 110 ? -9.223 -15.566 4.074 1.00 82.44 110 ASN A O 1
ATOM 824 N N . SER A 1 111 ? -8.230 -13.588 3.715 1.00 85.81 111 SER A N 1
ATOM 825 C CA . SER A 1 111 ? -7.327 -13.683 4.869 1.00 85.81 111 SER A CA 1
ATOM 826 C C . SER A 1 111 ? -7.985 -13.066 6.102 1.00 85.81 111 SER A C 1
ATOM 828 O O . SER A 1 111 ? -8.714 -12.078 5.991 1.00 85.81 111 SER A O 1
ATOM 830 N N . ASP A 1 112 ? -7.708 -13.611 7.285 1.00 88.81 112 ASP A N 1
ATOM 831 C CA . ASP A 1 112 ? -8.153 -12.979 8.527 1.00 88.81 112 ASP A CA 1
ATOM 832 C C . ASP A 1 112 ? -7.453 -11.626 8.731 1.00 88.81 112 ASP A C 1
ATOM 834 O O . ASP A 1 112 ? -6.339 -11.393 8.253 1.00 88.81 112 ASP A O 1
ATOM 838 N N . ALA A 1 113 ? -8.126 -10.710 9.427 1.00 93.12 113 ALA A N 1
ATOM 839 C CA . ALA A 1 113 ? -7.559 -9.406 9.736 1.00 93.12 113 ALA A CA 1
ATOM 840 C C . ALA A 1 113 ? -6.334 -9.538 10.656 1.00 93.12 113 ALA A C 1
ATOM 842 O O . ALA A 1 113 ? -6.308 -10.376 11.557 1.00 93.12 113 ALA A O 1
ATOM 843 N N . ASN A 1 114 ? -5.344 -8.664 10.471 1.00 96.00 114 ASN A N 1
ATOM 844 C CA . ASN A 1 114 ? -4.143 -8.609 11.304 1.00 96.00 114 ASN A CA 1
ATOM 845 C C . ASN A 1 114 ? -3.857 -7.172 11.777 1.00 96.00 114 ASN A C 1
ATOM 847 O O . ASN A 1 114 ? -3.047 -6.469 11.167 1.00 96.00 114 ASN A O 1
ATOM 851 N N . PRO A 1 115 ? -4.512 -6.709 12.860 1.00 96.25 115 PRO A N 1
ATOM 852 C CA . PRO A 1 115 ? -4.317 -5.358 13.397 1.00 96.25 115 PRO A CA 1
ATOM 853 C C . PRO A 1 115 ? -2.883 -5.085 13.869 1.00 96.25 115 PRO A C 1
ATOM 855 O O . PRO A 1 115 ? -2.446 -3.944 13.911 1.00 96.25 115 PRO A O 1
ATOM 858 N N . THR A 1 116 ? -2.127 -6.128 14.206 1.00 97.25 116 THR A N 1
ATOM 859 C CA . THR A 1 116 ? -0.754 -6.011 14.713 1.00 97.25 116 THR A CA 1
ATOM 860 C C . THR A 1 116 ? 0.312 -6.133 13.625 1.00 97.25 116 THR A C 1
ATOM 862 O O . THR A 1 116 ? 1.497 -6.156 13.947 1.00 97.25 116 THR A O 1
ATOM 865 N N . TYR A 1 117 ? -0.073 -6.211 12.343 1.00 96.94 117 TYR A N 1
ATOM 866 C CA . TYR A 1 117 ? 0.841 -6.453 11.217 1.00 96.94 117 TYR A CA 1
ATOM 867 C C . TYR A 1 117 ? 2.029 -5.478 11.153 1.00 96.94 117 TYR A C 1
ATOM 869 O O . TYR A 1 117 ? 3.100 -5.847 10.671 1.00 96.94 117 TYR A O 1
ATOM 877 N N . TRP A 1 118 ? 1.839 -4.244 11.625 1.00 97.12 118 TRP A N 1
ATOM 878 C CA . TRP A 1 118 ? 2.845 -3.183 11.590 1.00 97.12 118 TRP A CA 1
ATOM 879 C C . TRP A 1 118 ? 3.743 -3.134 12.837 1.00 97.12 118 TRP A C 1
ATOM 881 O O . TRP A 1 118 ? 4.742 -2.419 12.832 1.00 97.12 118 TRP A O 1
ATOM 891 N N . ASN A 1 119 ? 3.436 -3.884 13.898 1.00 95.94 119 ASN A N 1
ATOM 892 C CA . ASN A 1 119 ? 4.128 -3.767 15.191 1.00 95.94 119 ASN A CA 1
ATOM 893 C C . ASN A 1 119 ? 5.562 -4.320 15.161 1.00 95.94 119 ASN A C 1
ATOM 895 O O . ASN A 1 119 ? 6.420 -3.869 15.912 1.00 95.94 119 ASN A O 1
ATOM 899 N N . ASP A 1 120 ? 5.828 -5.294 14.294 1.00 92.62 120 ASP A N 1
ATOM 900 C CA . ASP A 1 120 ? 7.130 -5.944 14.110 1.00 92.62 120 ASP A CA 1
ATOM 901 C C . ASP A 1 120 ? 7.929 -5.360 12.930 1.00 92.62 120 ASP A C 1
ATOM 903 O O . ASP A 1 120 ? 9.059 -5.782 12.664 1.00 92.62 120 ASP A O 1
ATOM 907 N N . LYS A 1 121 ? 7.352 -4.405 12.192 1.00 93.19 121 LYS A N 1
ATOM 908 C CA . LYS A 1 121 ? 7.987 -3.810 11.015 1.00 93.19 121 LYS A CA 1
ATOM 909 C C . LYS A 1 121 ? 8.961 -2.713 11.424 1.00 93.19 121 LYS A C 1
ATOM 911 O O . LYS A 1 121 ? 8.792 -2.029 12.427 1.00 93.19 121 LYS A O 1
ATOM 916 N N . LYS A 1 122 ? 9.996 -2.540 10.606 1.00 89.94 122 LYS A N 1
ATOM 917 C CA . LYS A 1 122 ? 10.975 -1.459 10.731 1.00 89.94 122 LYS A CA 1
ATOM 918 C C . LYS A 1 122 ? 11.104 -0.769 9.390 1.00 89.94 122 LYS A C 1
ATOM 920 O O . LYS A 1 122 ? 11.351 -1.428 8.383 1.00 89.94 122 LYS A O 1
ATOM 925 N N . PHE A 1 123 ? 10.915 0.544 9.383 1.00 90.56 123 PHE A N 1
ATOM 926 C CA . PHE A 1 123 ? 11.053 1.354 8.182 1.00 90.56 123 PHE A CA 1
ATOM 927 C C . PHE A 1 123 ? 12.464 1.920 8.143 1.00 90.56 123 PHE A C 1
ATOM 929 O O . PHE A 1 123 ? 12.779 2.911 8.799 1.00 90.56 123 PHE A O 1
ATOM 936 N N . ASN A 1 124 ? 13.327 1.237 7.399 1.00 80.62 124 ASN A N 1
ATOM 937 C CA . ASN A 1 124 ? 14.686 1.701 7.164 1.00 80.62 124 ASN A CA 1
ATOM 938 C C . ASN A 1 124 ? 14.683 2.807 6.106 1.00 80.62 124 ASN A C 1
ATOM 940 O O . ASN A 1 124 ? 13.736 2.922 5.327 1.00 80.62 124 ASN A O 1
ATOM 944 N N . GLN A 1 125 ? 15.747 3.609 6.076 1.00 75.31 125 GLN A N 1
ATOM 945 C CA . GLN A 1 125 ? 15.946 4.586 5.008 1.00 75.31 125 GLN A CA 1
ATOM 946 C C . GLN A 1 125 ? 15.909 3.895 3.644 1.00 75.31 125 GLN A C 1
ATOM 948 O O . GLN A 1 125 ? 16.508 2.833 3.456 1.00 75.31 125 GLN A O 1
ATOM 953 N N . HIS A 1 126 ? 15.209 4.517 2.702 1.00 69.94 126 HIS A N 1
ATOM 954 C CA . HIS A 1 126 ? 15.162 4.060 1.321 1.00 69.94 126 HIS A CA 1
ATOM 955 C C . HIS A 1 126 ? 16.522 4.272 0.633 1.00 69.94 126 HIS A C 1
ATOM 957 O O . HIS A 1 126 ? 17.348 5.077 1.084 1.00 69.94 126 HIS A O 1
ATOM 963 N N . HIS A 1 127 ? 16.763 3.563 -0.476 1.00 62.75 127 HIS A N 1
ATOM 964 C CA . HIS A 1 127 ? 17.953 3.747 -1.309 1.00 62.75 127 HIS A CA 1
ATOM 965 C C . HIS A 1 127 ? 18.133 5.244 -1.637 1.00 62.75 127 HIS A C 1
ATOM 967 O O . HIS A 1 127 ? 17.259 5.851 -2.252 1.00 62.75 127 HIS A O 1
ATOM 973 N N . GLY A 1 128 ? 19.230 5.847 -1.158 1.00 61.19 128 GLY A N 1
ATOM 974 C CA . GLY A 1 128 ? 19.493 7.292 -1.259 1.00 61.19 128 GLY A CA 1
ATOM 975 C C . GLY A 1 128 ? 19.461 8.071 0.066 1.00 61.19 128 GLY A C 1
ATOM 976 O O . GLY A 1 128 ? 19.702 9.273 0.055 1.00 61.19 128 GLY A O 1
ATOM 977 N N . GLY A 1 129 ? 19.198 7.413 1.204 1.00 67.69 129 GLY A N 1
ATOM 978 C CA . GLY A 1 129 ? 19.225 8.043 2.537 1.00 67.69 129 GLY A CA 1
ATOM 979 C C . GLY A 1 129 ? 17.933 8.778 2.907 1.00 67.69 129 GLY A C 1
ATOM 980 O O . GLY A 1 129 ? 17.860 9.456 3.932 1.00 67.69 129 GLY A O 1
ATOM 981 N N . GLU A 1 130 ? 16.895 8.642 2.084 1.00 78.88 130 GLU A N 1
ATOM 982 C CA . GLU A 1 130 ? 15.598 9.271 2.304 1.00 78.88 130 GLU A CA 1
ATOM 983 C C . GLU A 1 130 ? 14.885 8.627 3.502 1.00 78.88 130 GLU A C 1
ATOM 985 O O . GLU A 1 130 ? 14.543 7.444 3.484 1.00 78.88 130 GLU A O 1
ATOM 990 N N . ASN A 1 131 ? 14.627 9.417 4.547 1.00 85.88 131 ASN A N 1
ATOM 991 C CA . ASN A 1 131 ? 13.967 8.961 5.777 1.00 85.88 131 ASN A CA 1
ATOM 992 C C . ASN A 1 131 ? 12.441 9.170 5.768 1.00 85.88 131 ASN A C 1
ATOM 994 O O . ASN A 1 131 ? 11.835 9.376 6.815 1.00 85.88 131 ASN A O 1
ATOM 998 N N . TYR A 1 132 ? 11.824 9.199 4.593 1.00 87.56 132 TYR A N 1
ATOM 999 C CA . TYR A 1 132 ? 10.381 9.427 4.431 1.00 87.56 132 TYR A CA 1
ATOM 1000 C C . TYR A 1 132 ? 9.715 8.415 3.482 1.00 87.56 132 TYR A C 1
ATOM 1002 O O . TYR A 1 132 ? 8.506 8.473 3.241 1.00 87.56 132 TYR A O 1
ATOM 1010 N N . LYS A 1 133 ? 10.519 7.478 2.968 1.00 90.06 133 LYS A N 1
ATOM 1011 C CA . LYS A 1 133 ? 10.124 6.325 2.164 1.00 90.06 133 LYS A CA 1
ATOM 1012 C C . LYS A 1 133 ? 10.700 5.067 2.800 1.00 90.06 133 LYS A C 1
ATOM 1014 O O . LYS A 1 133 ? 11.806 5.099 3.346 1.00 90.06 133 LYS A O 1
ATOM 1019 N N . ALA A 1 134 ? 9.977 3.963 2.689 1.00 92.12 134 ALA A N 1
ATOM 1020 C CA . ALA A 1 134 ? 10.411 2.677 3.207 1.00 92.12 134 ALA A CA 1
ATOM 1021 C C . ALA A 1 134 ? 9.988 1.542 2.281 1.00 92.12 134 ALA A C 1
ATOM 1023 O O . ALA A 1 134 ? 8.861 1.534 1.794 1.00 92.12 134 ALA A O 1
ATOM 1024 N N . ASP A 1 135 ? 10.859 0.548 2.133 1.00 93.25 135 ASP A N 1
ATOM 1025 C CA . ASP A 1 135 ? 10.530 -0.702 1.458 1.00 93.25 135 ASP A CA 1
ATOM 1026 C C . ASP A 1 135 ? 10.440 -1.830 2.483 1.00 93.25 135 ASP A C 1
ATOM 1028 O O . ASP A 1 135 ? 11.309 -1.980 3.348 1.00 93.25 135 ASP A O 1
ATOM 1032 N N . ILE A 1 136 ? 9.392 -2.647 2.386 1.00 93.00 136 ILE A N 1
ATOM 1033 C CA . ILE A 1 136 ? 9.232 -3.846 3.215 1.00 93.00 136 ILE A CA 1
ATOM 1034 C C . ILE A 1 136 ? 9.015 -5.088 2.358 1.00 93.00 136 ILE A C 1
ATOM 1036 O O . ILE A 1 136 ? 8.581 -5.019 1.208 1.00 93.00 136 ILE A O 1
ATOM 1040 N N . SER A 1 137 ? 9.274 -6.253 2.953 1.00 93.25 137 SER A N 1
ATOM 1041 C CA . SER A 1 137 ? 9.034 -7.540 2.303 1.00 93.25 137 SER A CA 1
ATOM 1042 C C . SER A 1 137 ? 7.585 -7.680 1.832 1.00 93.25 137 SER A C 1
ATOM 1044 O O . SER A 1 137 ? 6.652 -7.363 2.566 1.00 93.25 137 SER A O 1
ATOM 1046 N N . ALA A 1 138 ? 7.403 -8.241 0.635 1.00 92.44 138 ALA A N 1
ATOM 1047 C CA . ALA A 1 138 ? 6.090 -8.630 0.130 1.00 92.44 138 ALA A CA 1
ATOM 1048 C C . ALA A 1 138 ? 5.569 -9.963 0.705 1.00 9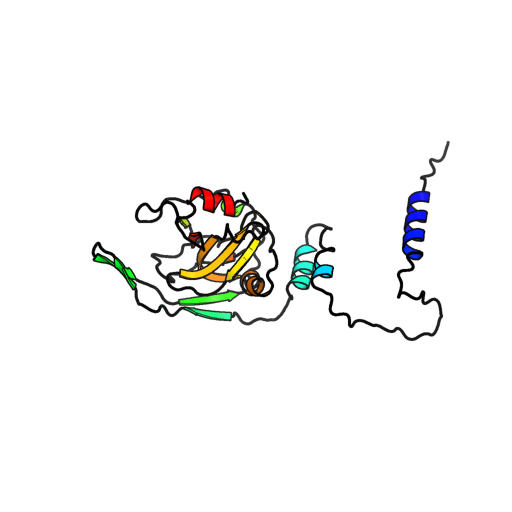2.44 138 ALA A C 1
ATOM 1050 O O . ALA A 1 138 ? 4.431 -10.363 0.436 1.00 92.44 138 ALA A O 1
ATOM 1051 N N . LYS A 1 139 ? 6.394 -10.689 1.474 1.00 92.00 139 LYS A N 1
ATOM 1052 C CA . LYS A 1 139 ? 6.058 -12.024 1.978 1.00 92.00 139 LYS A CA 1
ATOM 1053 C C . LYS A 1 139 ? 4.822 -11.964 2.879 1.00 92.00 139 LYS A C 1
ATOM 1055 O O . LYS A 1 139 ? 4.849 -11.342 3.933 1.00 92.00 139 LYS A O 1
ATOM 1060 N N . GLY A 1 140 ? 3.771 -12.683 2.485 1.00 90.19 140 GLY A N 1
ATOM 1061 C CA . GLY A 1 140 ? 2.519 -12.774 3.245 1.00 90.19 140 GLY A CA 1
ATOM 1062 C C . GLY A 1 140 ? 1.497 -11.671 2.946 1.00 90.19 140 GLY A C 1
ATOM 1063 O O . GLY A 1 140 ? 0.426 -11.686 3.548 1.00 90.19 140 GLY A O 1
ATOM 1064 N N . GLY A 1 141 ? 1.788 -10.769 2.001 1.00 95.25 141 GLY A N 1
ATOM 1065 C CA . GLY A 1 141 ? 0.910 -9.648 1.657 1.00 95.25 141 GLY A CA 1
ATOM 1066 C C . GLY A 1 141 ? 0.998 -8.485 2.648 1.00 95.25 141 GLY A C 1
ATOM 1067 O O . GLY A 1 141 ? 1.805 -8.498 3.572 1.00 95.25 141 GLY A O 1
ATOM 1068 N N . SER A 1 142 ? 0.176 -7.461 2.427 1.00 97.50 142 SER A N 1
ATOM 1069 C CA . SER A 1 142 ? 0.090 -6.270 3.281 1.00 97.50 142 SER A CA 1
ATOM 1070 C C . SER A 1 142 ? -1.309 -6.112 3.872 1.00 97.50 142 SER A C 1
ATOM 1072 O O . SER A 1 142 ? -2.296 -6.577 3.295 1.00 97.50 142 SER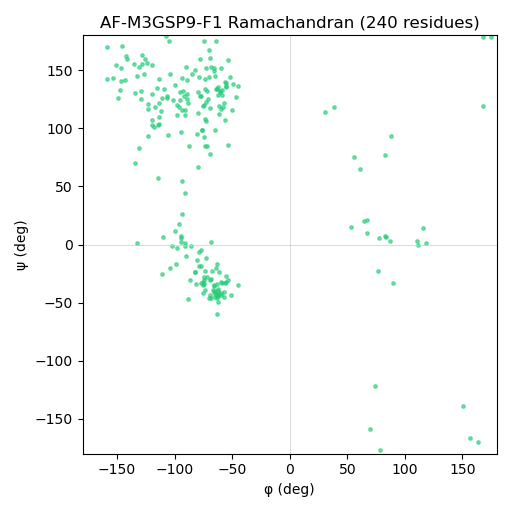 A O 1
ATOM 1074 N N . TYR A 1 143 ? -1.390 -5.435 5.014 1.00 98.44 143 TYR A N 1
ATOM 1075 C CA . TYR A 1 143 ? -2.607 -5.234 5.798 1.00 98.44 143 TYR A CA 1
ATOM 1076 C C . TYR A 1 143 ? -2.810 -3.751 6.102 1.00 98.44 143 TYR A C 1
ATOM 1078 O O . TYR A 1 143 ? -1.868 -2.961 6.099 1.00 98.44 143 TYR A O 1
ATOM 1086 N N . GLY A 1 144 ? -4.063 -3.362 6.336 1.00 98.12 144 GLY A N 1
ATOM 1087 C CA . GLY A 1 144 ? -4.411 -2.003 6.724 1.00 98.12 144 GLY A CA 1
ATOM 1088 C C . GLY A 1 144 ? -3.814 -1.611 8.082 1.00 98.12 144 GLY A C 1
ATOM 1089 O O . GLY A 1 144 ? -3.207 -2.446 8.756 1.00 98.12 144 GLY A O 1
ATOM 1090 N N . PRO A 1 145 ? -3.978 -0.346 8.496 1.00 98.69 145 PRO A N 1
ATOM 1091 C CA . PRO A 1 145 ? -3.540 0.130 9.803 1.00 98.69 145 PRO A CA 1
ATOM 1092 C C . PRO A 1 145 ? -4.085 -0.700 10.975 1.00 98.69 145 PRO A C 1
ATOM 1094 O O . PRO A 1 145 ? -5.131 -1.339 10.856 1.00 98.69 145 PRO A O 1
ATOM 1097 N N . GLY A 1 146 ? -3.429 -0.628 12.135 1.00 97.69 146 GLY A N 1
ATOM 1098 C CA . GLY A 1 146 ? -3.857 -1.273 13.386 1.00 97.69 146 GLY A CA 1
ATOM 1099 C C . GLY A 1 146 ? -5.124 -0.692 14.024 1.00 97.69 146 GLY A C 1
ATOM 1100 O O . GLY A 1 146 ? -5.588 -1.175 15.054 1.00 97.69 146 GLY A O 1
ATOM 1101 N N . VAL A 1 147 ? -5.728 0.301 13.375 1.00 97.75 147 VAL A N 1
ATOM 1102 C CA . VAL A 1 147 ? -6.982 0.973 13.738 1.00 97.75 147 VAL A CA 1
ATOM 1103 C C . VAL A 1 147 ? -7.934 0.989 12.538 1.00 97.75 147 VAL A C 1
ATOM 1105 O O . VAL A 1 147 ? -7.485 0.779 11.405 1.00 97.75 147 VAL A O 1
ATOM 1108 N N . PRO A 1 148 ? -9.244 1.242 12.733 1.00 98.06 148 PRO A N 1
ATOM 1109 C CA . PRO A 1 148 ? -10.158 1.447 11.616 1.00 98.06 148 PRO A CA 1
ATOM 1110 C C . PRO A 1 148 ? -9.635 2.514 10.654 1.00 98.06 148 PRO A C 1
ATOM 1112 O O . PRO A 1 148 ? -9.023 3.488 11.085 1.00 98.06 148 PRO A O 1
ATOM 1115 N N . PHE A 1 149 ? -9.854 2.355 9.353 1.00 98.25 149 PHE A N 1
ATOM 1116 C CA . PHE A 1 149 ? -9.232 3.233 8.361 1.00 98.25 149 PHE A CA 1
ATOM 1117 C C . PHE A 1 149 ? -10.115 3.479 7.146 1.00 98.25 149 PHE A C 1
ATOM 1119 O O . PHE A 1 149 ? -10.915 2.633 6.753 1.00 98.25 149 PHE A O 1
ATOM 1126 N N . LYS A 1 150 ? -9.936 4.639 6.516 1.00 97.62 150 LYS A N 1
ATOM 1127 C CA . LYS A 1 150 ? -10.557 4.966 5.229 1.00 97.62 150 LYS A CA 1
ATOM 1128 C C . LYS A 1 150 ? -9.599 4.609 4.097 1.00 97.62 150 LYS A C 1
ATOM 1130 O O . LYS A 1 150 ? -8.393 4.818 4.217 1.00 97.62 150 LYS A O 1
ATOM 1135 N N . VAL A 1 151 ? -10.127 4.116 2.980 1.00 98.06 151 VAL A N 1
ATOM 1136 C CA . VAL A 1 151 ? -9.350 3.937 1.745 1.00 98.06 151 VAL A CA 1
ATOM 1137 C C . VAL A 1 151 ? -9.523 5.182 0.882 1.00 98.06 151 VAL A C 1
ATOM 1139 O O . VAL A 1 151 ? -10.630 5.478 0.439 1.00 98.06 151 VAL A O 1
ATOM 1142 N N . LEU A 1 152 ? -8.438 5.921 0.649 1.00 97.25 152 LEU A N 1
ATOM 1143 C CA . LEU A 1 152 ? -8.460 7.142 -0.168 1.00 97.25 152 LEU A CA 1
ATOM 1144 C C . LEU A 1 152 ? -8.276 6.839 -1.656 1.00 97.25 152 LEU A C 1
ATOM 1146 O O . LEU A 1 152 ? -8.795 7.552 -2.511 1.00 97.25 152 LEU A O 1
ATOM 1150 N N . LYS A 1 153 ? -7.532 5.775 -1.967 1.00 97.75 153 LYS A N 1
ATOM 1151 C CA . LYS A 1 153 ? -7.253 5.335 -3.334 1.00 97.75 153 LYS A CA 1
ATOM 1152 C C . LYS A 1 153 ? -6.968 3.840 -3.358 1.00 97.75 153 LYS A C 1
ATOM 1154 O O . LYS A 1 153 ? -6.307 3.324 -2.464 1.00 97.75 153 LYS A O 1
ATOM 1159 N N . ALA A 1 154 ? -7.422 3.170 -4.409 1.00 97.69 154 ALA A N 1
ATOM 1160 C CA . ALA A 1 154 ? -7.041 1.807 -4.747 1.00 97.69 154 ALA A CA 1
ATOM 1161 C C . ALA A 1 154 ? -7.091 1.658 -6.272 1.00 97.69 154 ALA A C 1
ATOM 1163 O O . ALA A 1 154 ? -8.102 1.997 -6.889 1.00 97.69 154 ALA A O 1
ATOM 1164 N N . GLY A 1 155 ? -6.008 1.207 -6.899 1.00 96.88 155 GLY A N 1
ATOM 1165 C CA . GLY A 1 155 ? -5.941 1.100 -8.357 1.00 96.88 155 GLY A CA 1
ATOM 1166 C C . GLY A 1 155 ? -4.527 1.271 -8.884 1.00 96.88 155 GLY A C 1
ATOM 1167 O O . GLY A 1 155 ? -3.595 0.747 -8.290 1.00 96.88 155 GLY A O 1
ATOM 1168 N N . LEU A 1 156 ? -4.372 1.991 -9.997 1.00 97.62 156 LEU A N 1
ATOM 1169 C CA . LEU A 1 156 ? -3.081 2.186 -10.657 1.00 97.62 156 LEU A CA 1
ATOM 1170 C C . LEU A 1 156 ? -2.501 3.586 -10.409 1.00 97.62 156 LEU A C 1
ATOM 1172 O O . LEU A 1 156 ? -3.235 4.577 -10.333 1.00 97.62 156 LEU A O 1
ATOM 1176 N N . GLU A 1 157 ? -1.177 3.676 -10.326 1.00 96.06 157 GLU A N 1
ATOM 1177 C CA . GLU A 1 157 ? -0.439 4.936 -10.266 1.00 96.06 157 GLU A CA 1
ATOM 1178 C C . GLU A 1 157 ? 0.918 4.837 -10.972 1.00 96.06 157 GLU A C 1
ATOM 1180 O O . GLU A 1 157 ? 1.623 3.831 -10.869 1.00 96.06 157 GLU A O 1
ATOM 1185 N N . GLU A 1 158 ? 1.280 5.906 -11.686 1.00 94.38 158 GLU A N 1
ATOM 1186 C CA . GLU A 1 158 ? 2.590 6.038 -12.325 1.00 94.38 158 GLU A CA 1
ATOM 1187 C C . GLU A 1 158 ? 3.706 5.884 -11.287 1.00 94.38 158 GLU A C 1
ATOM 1189 O O . GLU A 1 158 ? 3.586 6.346 -10.156 1.00 94.38 158 GLU A O 1
ATOM 1194 N N . GLY A 1 159 ? 4.779 5.197 -11.657 1.00 92.56 159 GLY A N 1
ATOM 1195 C CA . GLY A 1 159 ? 5.888 4.869 -10.772 1.00 92.56 159 GLY A CA 1
ATOM 1196 C C . GLY A 1 159 ? 5.634 3.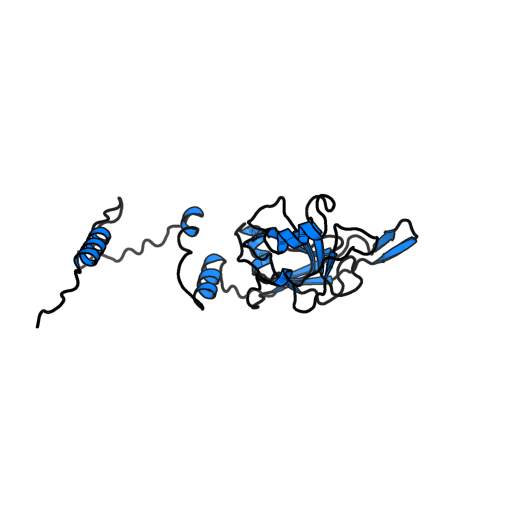729 -9.782 1.00 92.56 159 GLY A C 1
ATOM 1197 O O . GLY A 1 159 ? 6.589 3.064 -9.401 1.00 92.56 159 GLY A O 1
ATOM 1198 N N . PHE A 1 160 ? 4.384 3.415 -9.432 1.00 95.75 160 PHE A N 1
ATOM 1199 C CA . PHE A 1 160 ? 4.073 2.389 -8.423 1.00 95.75 160 PHE A CA 1
ATOM 1200 C C . PHE A 1 160 ? 3.427 1.123 -8.988 1.00 95.75 160 PHE A C 1
ATOM 1202 O O . PHE A 1 160 ? 3.525 0.064 -8.373 1.00 95.75 160 PHE A O 1
ATOM 1209 N N . GLY A 1 161 ? 2.748 1.201 -10.135 1.00 96.69 161 GLY A N 1
ATOM 1210 C CA . GLY A 1 161 ? 1.876 0.112 -10.568 1.00 96.69 161 GLY A CA 1
ATOM 1211 C C . GLY A 1 161 ? 0.601 0.093 -9.731 1.00 96.69 161 GLY A C 1
ATOM 1212 O O . GLY A 1 161 ? -0.124 1.086 -9.712 1.00 96.69 161 GLY A O 1
ATOM 1213 N N . GLY A 1 162 ? 0.307 -1.016 -9.048 1.00 98.19 162 GLY A N 1
ATOM 1214 C CA . GLY A 1 162 ? -0.827 -1.088 -8.127 1.00 98.19 162 GLY A CA 1
ATOM 1215 C C . GLY A 1 162 ? -0.568 -0.317 -6.834 1.00 98.19 162 GLY A C 1
ATOM 1216 O O . GLY A 1 162 ? 0.485 -0.463 -6.216 1.00 98.19 162 GLY A O 1
ATOM 1217 N N . VAL A 1 163 ? -1.541 0.483 -6.405 1.00 98.50 163 VAL A N 1
ATOM 1218 C CA . VAL A 1 163 ? -1.446 1.334 -5.218 1.00 98.50 163 VAL A CA 1
ATOM 1219 C C . VAL A 1 163 ? -2.686 1.204 -4.343 1.00 98.50 163 VAL A C 1
ATOM 1221 O O . VAL A 1 163 ? -3.807 1.096 -4.850 1.00 98.50 163 VAL A O 1
ATOM 1224 N N . VAL A 1 164 ? -2.482 1.284 -3.030 1.00 98.69 164 VAL A N 1
ATOM 1225 C CA . VAL A 1 164 ? -3.529 1.503 -2.029 1.00 98.69 164 VAL A CA 1
ATOM 1226 C C . VAL A 1 164 ? -3.098 2.656 -1.127 1.00 98.69 164 VAL A C 1
ATOM 1228 O O . VAL A 1 164 ? -1.970 2.677 -0.643 1.00 98.69 164 VAL A O 1
ATOM 1231 N N . VAL A 1 165 ? -3.993 3.614 -0.893 1.00 98.56 165 VAL A N 1
ATOM 1232 C CA . VAL A 1 165 ? -3.787 4.710 0.060 1.00 98.56 165 VAL A CA 1
ATOM 1233 C C . VAL A 1 165 ? -4.769 4.558 1.212 1.00 98.56 165 VAL A C 1
ATOM 1235 O O . VAL A 1 165 ? -5.984 4.554 0.996 1.00 98.56 165 VAL A O 1
ATOM 1238 N N . VAL A 1 166 ? -4.243 4.456 2.430 1.00 98.56 166 VAL A N 1
ATOM 1239 C CA . VAL A 1 166 ? -5.013 4.281 3.668 1.00 98.56 166 VAL A CA 1
ATOM 1240 C C . VAL A 1 166 ? -4.889 5.509 4.563 1.00 98.56 166 VAL A C 1
ATOM 1242 O O . VAL A 1 166 ? -3.823 6.107 4.662 1.00 98.56 166 VAL A O 1
ATOM 1245 N N . ALA A 1 167 ? -5.977 5.872 5.233 1.00 97.69 167 ALA A N 1
ATOM 1246 C CA . ALA A 1 167 ? -6.036 6.945 6.219 1.00 97.69 167 ALA A CA 1
ATOM 1247 C C . ALA A 1 167 ? -6.477 6.365 7.575 1.00 97.69 167 ALA A C 1
ATOM 1249 O O . ALA A 1 167 ? -7.669 6.064 7.742 1.00 97.69 167 ALA A O 1
ATOM 1250 N N . PRO A 1 168 ? -5.545 6.161 8.526 1.00 97.69 168 PRO A N 1
ATOM 1251 C CA . PRO A 1 168 ? -5.854 5.680 9.873 1.00 97.69 168 PRO A CA 1
ATOM 1252 C C . PRO A 1 168 ? -6.890 6.573 10.563 1.00 97.69 168 PRO A C 1
ATOM 1254 O O . PRO A 1 168 ? -6.829 7.796 10.458 1.00 97.69 168 PRO A O 1
ATOM 1257 N N . ASN A 1 169 ? -7.879 5.970 11.222 1.00 95.75 169 ASN A N 1
ATOM 1258 C CA . ASN A 1 169 ? -9.047 6.632 11.822 1.00 95.75 169 ASN A CA 1
ATOM 1259 C C . ASN A 1 169 ? -9.849 7.536 10.860 1.00 95.75 169 ASN A C 1
ATOM 1261 O O . ASN A 1 169 ? -10.665 8.344 11.293 1.00 95.75 169 ASN A O 1
ATOM 1265 N N . GLY A 1 170 ? -9.632 7.406 9.546 1.00 94.94 170 GLY A N 1
ATOM 1266 C CA . GLY A 1 170 ? -10.212 8.289 8.536 1.00 94.94 170 GLY A CA 1
ATOM 1267 C C . GLY A 1 170 ? -9.526 9.652 8.409 1.00 94.94 170 GLY A C 1
ATOM 1268 O O . GLY A 1 170 ? -9.996 10.481 7.631 1.00 94.94 170 GLY A O 1
ATOM 1269 N N . ASP A 1 171 ? -8.421 9.886 9.121 1.00 95.25 171 ASP A N 1
ATOM 1270 C CA . ASP A 1 171 ? -7.660 11.131 9.048 1.00 95.25 171 ASP A CA 1
ATOM 1271 C C . ASP A 1 171 ? -6.826 11.175 7.760 1.00 95.25 171 ASP A C 1
ATOM 1273 O O . ASP A 1 171 ? -5.741 10.598 7.656 1.00 95.25 171 ASP A O 1
ATOM 1277 N N . GLU A 1 172 ? -7.340 11.873 6.746 1.00 94.88 172 GLU A N 1
ATOM 1278 C CA . GLU A 1 172 ? -6.666 11.996 5.451 1.00 94.88 172 GLU A CA 1
ATOM 1279 C C . GLU A 1 172 ? -5.327 12.740 5.535 1.00 94.88 172 GLU A C 1
ATOM 1281 O O . GLU A 1 172 ? -4.483 12.578 4.649 1.00 94.88 172 GLU A O 1
ATOM 1286 N N . SER A 1 173 ? -5.099 13.533 6.592 1.00 93.75 173 SER A N 1
ATOM 1287 C CA . SER A 1 173 ? -3.806 14.180 6.820 1.00 93.75 173 SER A CA 1
ATOM 1288 C C . SER A 1 173 ? -2.717 13.161 7.160 1.00 93.75 173 SER A C 1
ATOM 1290 O O . SER A 1 173 ? -1.548 13.414 6.875 1.00 93.75 173 SER A O 1
ATOM 1292 N N . LYS A 1 174 ? -3.094 11.977 7.659 1.00 95.62 174 LYS A N 1
ATOM 1293 C CA . LYS A 1 174 ? -2.225 10.823 7.936 1.00 95.62 174 LYS A CA 1
ATOM 1294 C C . LYS A 1 174 ? -2.211 9.796 6.793 1.00 95.62 174 LYS A C 1
ATOM 1296 O O . LYS A 1 174 ? -1.814 8.654 6.997 1.00 95.62 174 LYS A O 1
ATOM 1301 N N . GLY A 1 175 ? -2.645 10.178 5.588 1.00 97.25 175 GLY A N 1
ATOM 1302 C CA . GLY A 1 175 ? -2.712 9.282 4.433 1.00 97.25 175 GLY A CA 1
ATOM 1303 C C . GLY A 1 175 ? -1.363 8.638 4.087 1.00 97.25 175 GLY A C 1
ATOM 1304 O O . GLY A 1 175 ? -0.395 9.340 3.779 1.00 97.25 175 GLY A O 1
ATOM 1305 N N . ILE A 1 176 ? -1.319 7.306 4.095 1.00 98.12 176 ILE A N 1
ATOM 1306 C CA . ILE A 1 176 ? -0.156 6.497 3.727 1.00 98.12 176 ILE A CA 1
ATOM 1307 C C . ILE A 1 176 ? -0.430 5.757 2.426 1.00 98.12 176 ILE A C 1
ATOM 1309 O O . ILE A 1 176 ? -1.416 5.031 2.304 1.00 98.12 176 ILE A O 1
ATOM 1313 N N . LYS A 1 177 ? 0.475 5.928 1.466 1.00 98.19 177 LYS A N 1
ATOM 1314 C CA . LYS A 1 177 ? 0.495 5.234 0.186 1.00 98.19 177 LYS A CA 1
ATOM 1315 C C . LYS A 1 177 ? 1.363 3.992 0.286 1.00 98.19 177 LYS A C 1
ATOM 1317 O O . LYS A 1 177 ? 2.497 4.057 0.752 1.00 98.19 177 LYS A O 1
ATOM 1322 N N . ILE A 1 178 ? 0.824 2.882 -0.198 1.00 98.38 178 ILE A N 1
ATOM 1323 C CA . ILE A 1 178 ? 1.504 1.598 -0.308 1.00 98.38 178 ILE A CA 1
ATOM 1324 C C . ILE A 1 178 ? 1.447 1.189 -1.784 1.00 98.38 178 ILE A C 1
ATOM 1326 O O . ILE A 1 178 ? 0.362 1.114 -2.367 1.00 98.38 178 ILE A O 1
ATOM 1330 N N . GLY A 1 179 ? 2.609 0.994 -2.402 1.00 97.88 179 GLY A N 1
ATOM 1331 C CA . GLY A 1 179 ? 2.768 0.719 -3.831 1.00 97.88 179 GLY A CA 1
ATOM 1332 C C . GLY A 1 179 ? 3.165 -0.720 -4.158 1.00 97.88 179 GLY A C 1
ATOM 1333 O O . GLY A 1 179 ? 3.381 -1.540 -3.267 1.00 97.88 179 GLY A O 1
ATOM 1334 N N . HIS A 1 180 ? 3.296 -0.987 -5.459 1.00 98.00 180 HIS A N 1
ATOM 1335 C CA . HIS A 1 180 ? 3.720 -2.255 -6.063 1.00 98.00 180 HIS A CA 1
ATOM 1336 C C . HIS A 1 180 ? 2.763 -3.442 -5.894 1.00 98.00 180 HIS A C 1
ATOM 1338 O O . HIS A 1 180 ? 3.156 -4.593 -6.080 1.00 98.00 180 HIS A O 1
ATOM 1344 N N . PHE A 1 181 ? 1.479 -3.191 -5.621 1.00 98.50 181 PHE A N 1
ATOM 1345 C CA . PHE A 1 181 ? 0.484 -4.263 -5.607 1.00 98.50 181 PHE A CA 1
ATOM 1346 C C . PHE A 1 181 ? 0.331 -4.904 -6.995 1.00 98.50 181 PHE A C 1
ATOM 1348 O O . PHE A 1 181 ? 0.143 -4.216 -7.997 1.00 98.50 181 PHE A O 1
ATOM 1355 N N . THR A 1 182 ? 0.322 -6.234 -7.036 1.00 97.81 182 THR A N 1
ATOM 1356 C CA . THR A 1 182 ? -0.087 -7.053 -8.193 1.00 97.81 182 THR A CA 1
ATOM 1357 C C . THR A 1 182 ? -1.468 -7.657 -7.982 1.00 97.81 182 THR A C 1
ATOM 1359 O O . THR A 1 182 ? -2.150 -8.019 -8.941 1.00 97.81 182 THR A O 1
ATOM 1362 N N . ARG A 1 183 ? -1.916 -7.735 -6.726 1.00 97.75 183 ARG A N 1
ATOM 1363 C CA . ARG A 1 183 ? -3.283 -8.093 -6.355 1.00 97.75 183 ARG A CA 1
ATOM 1364 C C . ARG A 1 183 ? -3.793 -7.142 -5.285 1.00 97.75 183 ARG A C 1
ATOM 1366 O O . ARG A 1 183 ? -3.115 -6.947 -4.282 1.00 97.75 183 ARG A O 1
ATOM 1373 N N . ILE A 1 184 ? -4.982 -6.586 -5.480 1.00 98.31 184 ILE A N 1
ATOM 1374 C CA . ILE A 1 184 ? -5.666 -5.712 -4.520 1.00 98.31 184 ILE A CA 1
ATOM 1375 C C . ILE A 1 184 ? -6.942 -6.419 -4.061 1.00 98.31 184 ILE A C 1
ATOM 1377 O O . ILE A 1 184 ? -7.687 -6.955 -4.880 1.00 98.31 184 ILE A O 1
ATOM 1381 N N . ASN A 1 185 ? -7.205 -6.412 -2.756 1.00 97.19 185 ASN A N 1
ATOM 1382 C CA . ASN A 1 185 ? -8.439 -6.959 -2.200 1.00 97.19 185 ASN A CA 1
ATOM 1383 C C . ASN A 1 185 ? -9.651 -6.169 -2.730 1.00 97.19 185 ASN A C 1
ATOM 1385 O O . ASN A 1 185 ? -9.699 -4.940 -2.619 1.00 97.19 185 ASN A O 1
ATOM 1389 N N . SER A 1 186 ? -10.657 -6.856 -3.271 1.00 94.88 186 SER A N 1
ATOM 1390 C CA . SER A 1 186 ? -11.892 -6.243 -3.774 1.00 94.88 186 SER A CA 1
ATOM 1391 C C . SER A 1 186 ? -12.612 -5.401 -2.725 1.00 94.88 186 SER A C 1
ATOM 1393 O O . SER A 1 186 ? -13.177 -4.364 -3.069 1.00 94.88 186 SER A O 1
ATOM 1395 N N . THR A 1 187 ? -12.535 -5.779 -1.446 1.00 93.38 187 THR A N 1
ATOM 1396 C CA . THR A 1 187 ? -13.081 -4.978 -0.338 1.00 93.38 187 THR A CA 1
ATOM 1397 C C . THR A 1 187 ? -12.433 -3.595 -0.280 1.00 93.38 187 THR A C 1
ATOM 1399 O O . THR A 1 187 ? -13.130 -2.589 -0.169 1.00 93.38 187 THR A O 1
ATOM 1402 N N . ILE A 1 188 ? -11.110 -3.523 -0.442 1.00 96.31 188 ILE A N 1
ATOM 1403 C CA . ILE A 1 188 ? -10.349 -2.266 -0.463 1.00 96.31 188 ILE A CA 1
ATOM 1404 C C . ILE A 1 188 ? -10.686 -1.453 -1.708 1.00 96.31 188 ILE A C 1
ATOM 1406 O O . ILE A 1 188 ? -10.949 -0.255 -1.616 1.00 96.31 188 ILE A O 1
ATOM 1410 N N . TYR A 1 189 ? -10.718 -2.112 -2.867 1.00 94.75 189 TYR A N 1
ATOM 1411 C CA . TYR A 1 189 ? -11.023 -1.463 -4.139 1.00 94.75 189 TYR A CA 1
ATOM 1412 C C . TYR A 1 189 ? -12.418 -0.817 -4.143 1.00 94.75 189 TYR A C 1
ATOM 1414 O O . TYR A 1 189 ? -12.587 0.320 -4.584 1.00 94.75 189 TYR A O 1
ATOM 1422 N N . ASN A 1 190 ? -13.413 -1.510 -3.587 1.00 90.81 190 ASN A N 1
ATOM 1423 C CA . ASN A 1 190 ? -14.784 -1.015 -3.495 1.00 90.81 190 ASN A CA 1
ATOM 1424 C C . ASN A 1 190 ? -14.958 0.048 -2.398 1.00 90.81 190 ASN A C 1
ATOM 1426 O O . ASN A 1 190 ? -15.753 0.977 -2.571 1.00 90.81 190 ASN A O 1
ATOM 1430 N N . ALA A 1 191 ? -14.193 -0.039 -1.301 1.00 92.12 191 ALA A N 1
ATOM 1431 C CA . ALA A 1 191 ? -14.293 0.893 -0.180 1.00 92.12 191 ALA A CA 1
ATOM 1432 C C . ALA A 1 191 ? -14.040 2.351 -0.590 1.00 92.12 191 ALA A C 1
ATOM 1434 O O . ALA A 1 191 ? -14.724 3.237 -0.074 1.00 92.12 191 ALA A O 1
ATOM 1435 N N . VAL A 1 192 ? -13.165 2.590 -1.580 1.00 90.19 192 VAL A N 1
ATOM 1436 C CA . VAL A 1 192 ? -12.875 3.929 -2.138 1.00 90.19 192 VAL A CA 1
ATOM 1437 C C . VAL A 1 192 ? -14.154 4.676 -2.526 1.00 90.19 192 VAL A C 1
ATOM 1439 O O . VAL A 1 192 ? -14.297 5.856 -2.224 1.00 90.19 192 VAL A O 1
ATOM 1442 N N . LYS A 1 193 ? -15.106 3.991 -3.174 1.00 85.81 193 LYS A N 1
ATOM 1443 C CA . LYS A 1 193 ? -16.360 4.605 -3.645 1.00 85.81 193 LYS A CA 1
ATOM 1444 C C . LYS A 1 193 ? -17.343 4.863 -2.509 1.00 85.81 193 LYS A C 1
ATOM 1446 O O . LYS A 1 193 ? -18.105 5.820 -2.553 1.00 85.81 193 LYS A O 1
ATOM 1451 N N . SER A 1 194 ? -17.348 3.977 -1.519 1.00 80.88 194 SER A N 1
ATOM 1452 C CA . SER A 1 194 ? -18.302 4.021 -0.409 1.00 80.88 194 SER A CA 1
ATOM 1453 C C . SER A 1 194 ? -17.903 4.997 0.702 1.00 80.88 194 SER A C 1
ATOM 1455 O O . SER A 1 194 ? -18.762 5.433 1.462 1.00 80.88 194 SER A O 1
ATOM 1457 N N . GLY A 1 195 ? -16.609 5.322 0.820 1.00 79.62 195 GLY A N 1
ATOM 1458 C CA . GLY A 1 195 ? -16.079 6.190 1.873 1.00 79.62 195 GLY A CA 1
ATOM 1459 C C . GLY A 1 195 ? -16.158 5.606 3.288 1.00 79.62 195 GLY A C 1
ATOM 1460 O O . GLY A 1 195 ? -15.907 6.337 4.244 1.00 79.62 195 GLY A O 1
ATOM 1461 N N . ILE A 1 196 ? -16.503 4.321 3.434 1.00 85.50 196 ILE A N 1
ATOM 1462 C CA . ILE A 1 196 ? -16.635 3.660 4.737 1.00 85.50 196 ILE A CA 1
ATOM 1463 C C . ILE A 1 196 ? -15.280 3.496 5.427 1.00 85.50 196 ILE A C 1
ATOM 1465 O O . ILE A 1 196 ? -14.242 3.343 4.777 1.00 85.50 196 ILE A O 1
ATOM 1469 N N . LEU A 1 197 ? -15.316 3.460 6.759 1.00 93.25 197 LEU A N 1
ATOM 1470 C CA . LEU A 1 197 ? -14.199 2.957 7.547 1.00 93.25 197 LEU A CA 1
ATOM 1471 C C . LEU A 1 197 ? -14.197 1.430 7.498 1.00 93.25 197 LEU A C 1
ATOM 1473 O O . LEU A 1 197 ? -15.203 0.783 7.792 1.00 93.25 197 LEU A O 1
ATOM 1477 N N . LEU A 1 198 ? -13.053 0.867 7.138 1.00 95.12 198 LEU A N 1
ATOM 1478 C CA . LEU A 1 198 ? -12.788 -0.558 7.213 1.00 95.12 198 LEU A CA 1
ATOM 1479 C C . LEU A 1 198 ? -12.178 -0.918 8.572 1.00 95.12 198 LEU A C 1
ATOM 1481 O O . LEU A 1 198 ? -11.512 -0.074 9.178 1.00 95.12 198 LEU A O 1
ATOM 1485 N N . PRO A 1 199 ? -12.370 -2.157 9.060 1.00 96.75 199 PRO A N 1
ATOM 1486 C CA . PRO A 1 199 ? -11.768 -2.621 10.303 1.00 96.75 199 PRO A CA 1
ATOM 1487 C C . PRO A 1 199 ? -10.243 -2.580 10.272 1.00 96.75 199 PRO A C 1
ATOM 1489 O O . PRO A 1 199 ? -9.625 -2.774 9.223 1.00 96.75 199 PRO A O 1
ATOM 1492 N N . ALA A 1 200 ? -9.650 -2.421 11.453 1.00 97.38 200 ALA A N 1
ATOM 1493 C CA . ALA A 1 200 ? -8.214 -2.548 11.660 1.00 97.38 200 ALA A CA 1
ATOM 1494 C C . ALA A 1 200 ? -7.654 -3.837 11.044 1.00 97.38 200 ALA A C 1
ATOM 1496 O O . ALA A 1 200 ? -8.259 -4.906 11.146 1.00 97.38 200 ALA A O 1
ATOM 1497 N N . GLY A 1 201 ? -6.490 -3.733 10.409 1.00 96.75 201 GLY A N 1
ATOM 1498 C CA . GLY A 1 201 ? -5.774 -4.875 9.861 1.00 96.75 201 GLY A CA 1
ATOM 1499 C C . GLY A 1 201 ? -6.499 -5.592 8.726 1.00 96.75 201 GLY A C 1
ATOM 1500 O O . GLY A 1 201 ? -6.201 -6.754 8.482 1.00 96.75 201 GLY A O 1
ATOM 1501 N N . THR A 1 202 ? -7.457 -4.959 8.040 1.00 97.81 202 THR A N 1
ATOM 1502 C CA . THR A 1 202 ? -8.097 -5.566 6.858 1.00 97.81 202 THR A CA 1
ATOM 1503 C C . THR A 1 202 ? -7.033 -5.877 5.788 1.00 97.81 202 THR A C 1
ATOM 1505 O O . THR A 1 202 ? -6.214 -4.998 5.501 1.00 97.81 202 THR A O 1
ATOM 1508 N N . PRO A 1 203 ? -7.011 -7.077 5.174 1.00 98.00 203 PRO A N 1
ATOM 1509 C CA . PRO A 1 203 ? -6.020 -7.424 4.153 1.00 98.00 203 PRO A CA 1
ATOM 1510 C C . PRO A 1 203 ? -6.076 -6.471 2.957 1.00 98.00 203 PRO A C 1
ATOM 1512 O O . PRO A 1 203 ? -7.144 -6.270 2.374 1.00 98.00 203 PRO A O 1
ATOM 1515 N N . LEU A 1 204 ? -4.927 -5.916 2.564 1.00 98.44 204 LEU A N 1
ATOM 1516 C CA . LEU A 1 204 ? -4.838 -4.983 1.440 1.00 98.44 204 LEU A CA 1
ATOM 1517 C C . LEU A 1 204 ? -4.619 -5.691 0.112 1.00 98.44 204 LEU A C 1
ATOM 1519 O O . LEU A 1 204 ? -5.283 -5.375 -0.877 1.00 98.44 204 LEU A O 1
ATOM 1523 N N . GLY A 1 205 ? -3.684 -6.637 0.083 1.00 98.00 205 GLY A N 1
ATOM 1524 C CA . GLY A 1 205 ? -3.264 -7.262 -1.161 1.00 98.00 205 GLY A CA 1
ATOM 1525 C C . GLY A 1 205 ? -1.867 -7.862 -1.117 1.00 98.00 205 GLY A C 1
ATOM 1526 O O . GLY A 1 205 ? -1.261 -8.006 -0.054 1.00 98.00 205 GLY A O 1
ATOM 1527 N N . PHE A 1 206 ? -1.361 -8.189 -2.301 1.00 98.06 206 PHE A N 1
ATOM 1528 C CA . PHE A 1 206 ? -0.073 -8.842 -2.509 1.00 98.06 206 PHE A CA 1
ATOM 1529 C C . PHE A 1 206 ? 0.754 -8.117 -3.574 1.00 98.06 206 PHE A C 1
ATOM 1531 O O . PHE A 1 206 ? 0.199 -7.488 -4.479 1.00 98.06 206 PHE A O 1
ATOM 1538 N N . ALA A 1 207 ? 2.074 -8.242 -3.458 1.00 97.44 207 ALA A N 1
ATOM 1539 C CA . ALA A 1 207 ? 3.063 -7.797 -4.432 1.00 97.44 207 ALA A CA 1
ATOM 1540 C C . ALA A 1 207 ? 3.908 -9.015 -4.823 1.00 97.44 207 ALA A C 1
ATOM 1542 O O . ALA A 1 207 ? 4.849 -9.379 -4.127 1.00 97.44 207 ALA A O 1
ATOM 1543 N N . ASP A 1 208 ? 3.520 -9.702 -5.892 1.00 95.56 208 ASP A N 1
ATOM 1544 C CA . ASP A 1 208 ? 4.084 -11.008 -6.259 1.00 95.56 208 ASP A CA 1
ATOM 1545 C C . ASP A 1 208 ? 5.159 -10.902 -7.358 1.00 95.56 208 ASP A C 1
ATOM 1547 O O . ASP A 1 208 ? 5.943 -11.828 -7.564 1.00 95.56 208 ASP A O 1
ATOM 1551 N N . SER A 1 209 ? 5.213 -9.777 -8.075 1.00 95.06 209 SER A N 1
ATOM 1552 C CA . SER A 1 209 ? 6.130 -9.542 -9.195 1.00 95.06 209 SER A CA 1
ATOM 1553 C C . SER A 1 209 ? 6.580 -8.082 -9.265 1.00 95.06 209 SER A C 1
ATOM 1555 O O . SER A 1 209 ? 6.042 -7.218 -8.574 1.00 95.06 209 SER A O 1
ATOM 1557 N N . LYS A 1 210 ? 7.559 -7.791 -10.133 1.00 95.44 210 LYS A N 1
ATOM 1558 C CA . LYS A 1 210 ? 7.949 -6.410 -10.454 1.00 95.44 210 LYS A CA 1
ATOM 1559 C C . LYS A 1 210 ? 6.793 -5.678 -11.134 1.00 95.44 210 LYS A C 1
ATOM 1561 O O . LYS A 1 210 ? 6.189 -6.216 -12.061 1.00 95.44 210 LYS A O 1
ATOM 1566 N N . ILE A 1 211 ? 6.516 -4.461 -10.682 1.00 96.12 211 ILE A N 1
ATOM 1567 C CA . ILE A 1 211 ? 5.590 -3.515 -11.308 1.00 96.12 211 ILE A CA 1
ATOM 1568 C C . ILE A 1 211 ? 5.935 -2.100 -10.819 1.00 96.12 211 ILE A C 1
ATOM 1570 O O . ILE A 1 211 ? 6.304 -1.930 -9.660 1.00 96.12 211 ILE A O 1
ATOM 1574 N N . GLY A 1 212 ? 5.841 -1.081 -11.674 1.00 96.00 212 GLY A N 1
ATOM 1575 C CA . GLY A 1 212 ? 6.346 0.262 -11.358 1.00 96.00 212 GLY A CA 1
ATOM 1576 C C . GLY A 1 212 ? 7.880 0.321 -11.304 1.00 96.00 212 GLY A C 1
ATOM 1577 O O . GLY A 1 212 ? 8.554 -0.533 -11.880 1.00 96.00 212 GLY A O 1
ATOM 1578 N N . TYR A 1 213 ? 8.433 1.331 -10.629 1.00 93.62 213 TYR A N 1
ATOM 1579 C CA . TYR A 1 213 ? 9.865 1.440 -10.334 1.00 93.62 213 TYR A CA 1
ATOM 1580 C C . TYR A 1 213 ? 10.224 0.464 -9.223 1.00 93.62 213 TYR A C 1
ATOM 1582 O O . TYR A 1 213 ? 10.068 0.770 -8.047 1.00 93.62 213 TYR A O 1
ATOM 1590 N N . SER A 1 214 ? 10.641 -0.742 -9.594 1.00 91.69 214 SER A N 1
ATOM 1591 C CA . SER A 1 214 ? 10.817 -1.817 -8.627 1.00 91.69 214 SER A CA 1
ATOM 1592 C C . SER A 1 214 ? 11.951 -2.760 -9.013 1.00 91.69 214 SER A C 1
ATOM 1594 O O . SER A 1 214 ? 12.033 -3.249 -10.139 1.00 91.69 214 SER A O 1
ATOM 1596 N N . SER A 1 215 ? 12.815 -3.066 -8.045 1.00 88.56 215 SER A N 1
ATOM 1597 C CA . SER A 1 215 ? 13.895 -4.046 -8.193 1.00 88.56 215 SER A CA 1
ATOM 1598 C C . SER A 1 215 ? 13.416 -5.496 -8.024 1.00 88.56 215 SER A C 1
ATOM 1600 O O . SER A 1 215 ? 14.127 -6.424 -8.416 1.00 88.56 215 SER A O 1
ATOM 1602 N N . GLY A 1 216 ? 12.202 -5.712 -7.507 1.00 93.00 216 GLY A N 1
ATOM 1603 C CA . GLY A 1 216 ? 11.654 -7.024 -7.162 1.00 93.00 216 GLY A CA 1
ATOM 1604 C C . GLY A 1 216 ? 10.371 -6.927 -6.322 1.00 93.00 216 GLY A C 1
ATOM 1605 O O . GLY A 1 216 ? 9.948 -5.829 -5.977 1.00 93.00 216 GLY A O 1
ATOM 1606 N N . PRO A 1 217 ? 9.738 -8.053 -5.960 1.00 94.81 217 PRO A N 1
ATOM 1607 C CA . PRO A 1 217 ? 8.535 -8.048 -5.125 1.00 94.81 217 PRO A CA 1
ATOM 1608 C C . PRO A 1 217 ? 8.787 -7.438 -3.731 1.00 94.81 217 PRO A C 1
ATOM 1610 O O . PRO A 1 217 ? 9.500 -8.013 -2.908 1.00 94.81 217 PRO A O 1
ATOM 1613 N N . HIS A 1 218 ? 8.197 -6.275 -3.463 1.00 95.62 218 HIS A N 1
ATOM 1614 C CA . HIS A 1 218 ? 8.227 -5.573 -2.175 1.00 95.62 218 HIS A CA 1
ATOM 1615 C C . HIS A 1 218 ? 7.042 -4.602 -2.093 1.00 95.62 218 HIS A C 1
ATOM 1617 O O . HIS A 1 218 ? 6.374 -4.365 -3.099 1.00 95.62 218 HIS A O 1
ATOM 1623 N N . PHE A 1 219 ? 6.791 -4.028 -0.917 1.00 96.38 219 PHE A N 1
ATOM 1624 C CA . PHE A 1 219 ? 5.883 -2.890 -0.780 1.00 96.38 219 PHE A CA 1
ATOM 1625 C C . PHE A 1 219 ? 6.683 -1.624 -0.526 1.00 96.38 219 PHE A C 1
ATOM 1627 O O . PHE A 1 219 ? 7.454 -1.578 0.431 1.00 96.38 219 PHE A O 1
ATOM 1634 N N . HIS A 1 220 ? 6.441 -0.608 -1.347 1.00 95.50 220 HIS A N 1
ATOM 1635 C CA . HIS A 1 220 ? 6.965 0.732 -1.127 1.00 95.50 220 HIS A CA 1
ATOM 1636 C C . HIS A 1 220 ? 5.952 1.553 -0.339 1.00 95.50 220 HIS A C 1
ATOM 1638 O O . HIS A 1 220 ? 4.785 1.634 -0.728 1.00 95.50 220 HIS A O 1
ATOM 1644 N N . ILE A 1 221 ? 6.384 2.163 0.756 1.00 95.62 221 ILE A N 1
ATOM 1645 C CA . ILE A 1 221 ? 5.548 2.936 1.669 1.00 95.62 221 ILE A CA 1
ATOM 1646 C C . ILE A 1 221 ? 6.048 4.369 1.721 1.00 95.62 221 ILE A C 1
ATOM 1648 O O . ILE A 1 221 ? 7.223 4.631 1.971 1.00 95.62 221 ILE A O 1
ATOM 1652 N N . VAL A 1 222 ? 5.127 5.305 1.531 1.00 94.88 222 VAL A N 1
ATOM 1653 C CA . VAL A 1 222 ? 5.403 6.739 1.579 1.00 94.88 222 VAL A CA 1
ATOM 1654 C C . VAL A 1 222 ? 4.152 7.483 2.028 1.00 94.88 222 VAL A C 1
ATOM 1656 O O . VAL A 1 222 ? 3.028 7.014 1.832 1.00 94.88 222 VAL A O 1
ATOM 1659 N N . LYS A 1 223 ? 4.310 8.667 2.617 1.00 94.75 223 LYS A N 1
ATOM 1660 C CA . LYS A 1 223 ? 3.170 9.560 2.834 1.00 94.75 223 LYS A CA 1
ATOM 1661 C C . LYS A 1 223 ? 2.538 9.923 1.487 1.00 94.75 223 LYS A C 1
ATOM 1663 O O . LYS A 1 223 ? 3.242 10.291 0.550 1.00 94.75 223 LYS A O 1
ATOM 1668 N N . ASP A 1 224 ? 1.214 9.820 1.384 1.00 90.94 224 ASP A N 1
ATOM 1669 C CA . ASP A 1 224 ? 0.501 10.041 0.120 1.00 90.94 224 ASP A CA 1
ATOM 1670 C C . ASP A 1 224 ? 0.665 11.477 -0.396 1.00 90.94 224 ASP A C 1
ATOM 1672 O O . ASP A 1 224 ? 1.207 11.711 -1.479 1.00 90.94 224 ASP A O 1
ATOM 1676 N N . LYS A 1 225 ? 0.225 12.449 0.409 1.00 88.38 225 LYS A N 1
ATOM 1677 C CA . LYS A 1 225 ? 0.334 13.878 0.108 1.00 88.38 225 LYS A CA 1
ATOM 1678 C C . LYS A 1 225 ? 1.585 14.429 0.779 1.00 88.38 225 LYS A C 1
ATOM 1680 O O . LYS A 1 225 ? 1.701 14.335 1.997 1.00 88.38 225 LYS A O 1
ATOM 1685 N N . LYS A 1 226 ? 2.461 15.052 -0.018 1.00 83.94 226 LYS A N 1
ATOM 1686 C CA . LYS A 1 226 ? 3.726 15.667 0.423 1.00 83.94 226 LYS A CA 1
ATOM 1687 C C . LYS A 1 226 ? 4.622 14.667 1.157 1.00 83.94 226 LYS A C 1
ATOM 1689 O O . LYS A 1 226 ? 4.749 14.709 2.371 1.00 83.94 226 LYS A O 1
ATOM 1694 N N . ALA A 1 227 ? 5.252 13.774 0.398 1.00 74.62 227 ALA A N 1
ATOM 1695 C CA . ALA A 1 227 ? 6.053 12.666 0.915 1.00 74.62 227 ALA A CA 1
ATOM 1696 C C . ALA A 1 227 ? 7.022 13.039 2.064 1.00 74.62 227 ALA A C 1
ATOM 1698 O O . ALA A 1 227 ? 7.184 12.238 2.974 1.00 74.62 227 ALA A O 1
ATOM 1699 N N . GLY A 1 228 ? 7.607 14.245 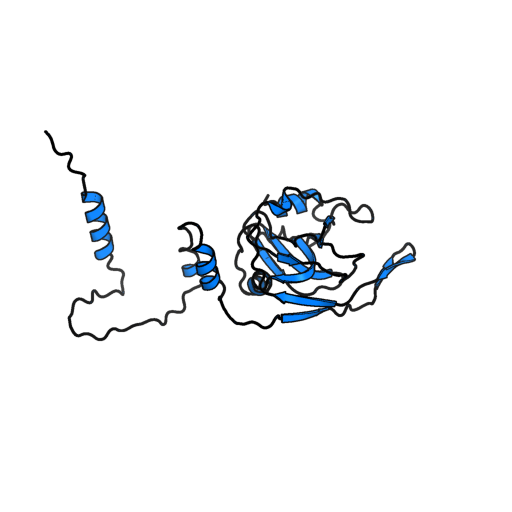2.056 1.00 78.50 228 GLY A N 1
ATOM 1700 C CA . GLY A 1 228 ? 8.544 14.728 3.082 1.00 78.50 228 GLY A CA 1
ATOM 1701 C C . GLY A 1 228 ? 7.930 15.378 4.334 1.00 78.50 228 GLY A C 1
ATOM 1702 O O . GLY A 1 228 ? 8.681 15.753 5.228 1.00 78.50 228 GLY A O 1
ATOM 1703 N N . ASP A 1 229 ? 6.602 15.510 4.432 1.00 87.25 229 ASP A N 1
ATOM 1704 C CA . ASP A 1 229 ? 5.924 16.092 5.609 1.00 87.25 229 ASP A CA 1
ATOM 1705 C C . ASP A 1 229 ? 5.854 15.113 6.799 1.00 87.25 229 ASP A C 1
ATOM 1707 O O . ASP A 1 229 ? 5.374 15.456 7.880 1.00 87.25 229 ASP A O 1
ATOM 1711 N N . SER A 1 230 ? 6.307 13.876 6.612 1.00 89.31 230 SER A N 1
ATOM 1712 C CA . SER A 1 230 ? 6.523 12.909 7.682 1.00 89.31 230 SER A CA 1
ATOM 1713 C C . SER A 1 230 ? 7.776 12.095 7.408 1.00 89.31 230 SER A C 1
ATOM 1715 O O . SER A 1 230 ? 8.278 12.033 6.288 1.00 89.31 230 SER A O 1
ATOM 1717 N N . ASN A 1 231 ? 8.281 11.457 8.455 1.00 93.00 231 ASN A N 1
ATOM 1718 C CA . ASN A 1 231 ? 9.385 10.521 8.350 1.00 93.00 231 ASN A CA 1
ATOM 1719 C C . ASN A 1 231 ? 8.889 9.071 8.479 1.00 93.00 231 ASN A C 1
ATOM 1721 O O . ASN A 1 231 ? 7.716 8.804 8.754 1.00 93.00 231 ASN A O 1
ATOM 1725 N N . ASN A 1 232 ? 9.805 8.128 8.292 1.00 92.38 232 ASN A N 1
ATOM 1726 C CA . ASN A 1 232 ? 9.553 6.695 8.364 1.00 92.38 232 ASN A CA 1
ATOM 1727 C C . ASN A 1 232 ? 8.969 6.253 9.708 1.00 92.38 232 ASN A C 1
ATOM 1729 O O . ASN A 1 232 ? 8.036 5.453 9.731 1.00 92.38 232 ASN A O 1
ATOM 1733 N N . GLU A 1 233 ? 9.473 6.800 10.814 1.00 93.81 233 GLU A N 1
ATOM 1734 C CA . GLU A 1 233 ? 8.961 6.501 12.152 1.00 93.81 233 GLU A CA 1
ATOM 1735 C C . GLU A 1 233 ? 7.507 6.964 12.301 1.00 93.81 233 GLU A C 1
ATOM 1737 O O . GLU A 1 233 ? 6.653 6.206 12.749 1.00 93.81 233 GLU A O 1
ATOM 1742 N N . GLN A 1 234 ? 7.201 8.181 11.857 1.00 95.19 234 GLN A N 1
ATOM 1743 C CA . GLN A 1 234 ? 5.861 8.745 11.931 1.00 95.19 234 GLN A CA 1
ATOM 1744 C C . GLN A 1 234 ? 4.870 7.989 11.039 1.00 95.19 234 GLN A C 1
ATOM 1746 O O . GLN A 1 234 ? 3.739 7.736 11.456 1.00 95.19 234 GLN A O 1
ATOM 1751 N N . ASN A 1 235 ? 5.295 7.601 9.834 1.00 95.88 235 ASN A N 1
ATOM 1752 C CA . ASN A 1 235 ? 4.485 6.789 8.928 1.00 95.88 235 ASN A CA 1
ATOM 1753 C C . ASN A 1 235 ? 4.170 5.422 9.539 1.00 95.88 235 ASN A C 1
ATOM 1755 O O . ASN A 1 235 ? 3.031 4.960 9.462 1.00 95.88 235 ASN A O 1
ATOM 1759 N N . LEU A 1 236 ? 5.163 4.791 10.171 1.00 96.56 236 LEU A N 1
ATOM 1760 C CA . LEU A 1 236 ? 4.979 3.520 10.858 1.00 96.56 236 LEU A CA 1
ATOM 1761 C C . LEU A 1 236 ? 4.025 3.660 12.051 1.00 96.56 236 LEU A C 1
ATOM 1763 O O . LEU A 1 236 ? 3.102 2.861 12.167 1.00 96.56 236 LEU A O 1
ATOM 1767 N N . LYS A 1 237 ? 4.179 4.704 12.872 1.00 96.81 237 LYS A N 1
ATOM 1768 C CA . LYS A 1 237 ? 3.281 5.010 13.998 1.00 96.81 237 LYS A CA 1
ATOM 1769 C C . LYS A 1 237 ? 1.827 5.171 13.555 1.00 96.81 237 LYS A C 1
ATOM 1771 O O . LYS A 1 237 ? 0.929 4.561 14.127 1.00 96.81 237 LYS A O 1
ATOM 1776 N N . TRP A 1 238 ? 1.582 5.906 12.470 1.00 97.38 238 TRP A N 1
ATOM 1777 C CA . TRP A 1 238 ? 0.234 6.039 11.905 1.00 97.38 238 TRP A CA 1
ATOM 1778 C C . TRP A 1 238 ? -0.341 4.698 11.434 1.00 97.38 238 TRP A C 1
ATOM 1780 O O . TRP A 1 238 ? -1.517 4.417 11.658 1.00 97.38 238 TRP A O 1
ATOM 1790 N N . LEU A 1 239 ? 0.476 3.841 10.813 1.00 98.00 239 LEU A N 1
ATOM 1791 C CA . LEU A 1 239 ? 0.059 2.490 10.425 1.00 98.00 239 LEU A CA 1
ATOM 1792 C C . LEU A 1 239 ? -0.166 1.570 11.635 1.00 98.00 239 LEU A C 1
ATOM 1794 O O . LEU A 1 239 ? -1.027 0.698 11.576 1.00 98.00 239 LEU A O 1
ATOM 1798 N N . GLN A 1 240 ? 0.550 1.767 12.739 1.00 97.62 240 GLN A N 1
ATOM 1799 C CA . GLN A 1 240 ? 0.320 1.062 14.006 1.00 97.62 240 GLN A CA 1
ATOM 1800 C C . GLN A 1 240 ? -0.945 1.556 14.726 1.00 97.62 240 GLN A C 1
ATOM 1802 O O . GLN A 1 240 ? -1.552 0.797 15.478 1.00 97.62 240 GLN A O 1
ATOM 1807 N N . GLY A 1 241 ? -1.395 2.778 14.423 1.00 91.56 241 GLY A N 1
ATOM 1808 C CA . GLY A 1 241 ? -2.658 3.339 14.900 1.00 91.56 241 GLY A CA 1
ATOM 1809 C C . GLY A 1 241 ? -2.544 4.557 15.812 1.00 91.56 241 GLY A C 1
ATOM 1810 O O . GLY A 1 241 ? -3.539 4.918 16.440 1.00 91.56 241 GLY A O 1
ATOM 1811 N N . GLU A 1 242 ? -1.369 5.184 15.880 1.00 88.50 242 GLU A N 1
ATOM 1812 C CA . GLU A 1 242 ? -1.107 6.404 16.660 1.00 88.50 242 GLU A CA 1
ATOM 1813 C C . GLU A 1 242 ? -1.598 7.698 15.970 1.00 88.50 242 GLU A C 1
ATOM 1815 O O . GLU A 1 242 ? -1.553 7.833 14.720 1.00 88.50 242 GLU A O 1
#

Secondary structure (DSSP, 8-state):
--------HHHHHHHHHHHT---TT------TT------------TTTTSTT-----TTHHHHHHHHHHT------PEEEEE--SSSEEE-TTS-EEEEE-EEEEEE---PPP-TTTTTT---PPBTTTBTTEEEEE-TT-EE--SS-EEEEEEEEETTTEEEEEEEETT-GGG-EEEEEESEEEHHHHHHHHH-PEEPTT-EEEE--S--EE-SSSEEEEEESSSGGGS-HHHHHHHHHT-

Mean predicted aligned error: 14.64 Å

pLDDT: mean 77.95, std 23.21, range [29.22, 98.69]

Organism: NCBI:txid1193007

Solvent-accessible surface area (backbone atoms only — not comparable to full-atom values): 13863 Å² total; per-residue (Å²): 136,85,82,84,78,78,85,56,65,69,59,54,50,51,54,50,55,61,73,65,62,74,52,96,90,65,81,86,87,87,61,95,87,68,80,86,77,82,82,82,81,70,87,77,55,84,74,70,70,69,80,74,80,86,80,72,76,89,74,50,59,67,59,51,46,32,66,74,75,66,54,85,69,92,66,73,66,48,75,43,76,39,72,57,94,50,68,50,53,64,50,98,86,69,53,75,44,58,31,40,48,42,65,26,34,34,36,87,66,92,61,78,63,38,39,63,70,49,75,84,61,75,60,50,61,26,96,87,72,42,53,27,32,24,65,42,77,23,78,91,36,49,56,41,26,32,30,39,21,22,37,78,40,52,51,80,42,85,64,25,22,18,34,41,25,41,9,40,76,53,39,66,92,60,26,36,26,39,25,19,29,34,31,38,14,38,68,50,49,52,28,38,81,68,65,46,72,41,64,34,2,37,54,41,33,31,19,81,47,56,22,9,61,46,97,46,50,29,33,42,37,31,39,58,75,60,40,78,82,44,37,28,68,57,54,48,39,30,36,47,52,102